Protein AF-A0A812YFX0-F1 (afdb_monomer)

Secondary structure (DSSP, 8-state):
---SSPPPPPHHHHHHHHHH-TT--SPPPGGGGGS-HHHHHHHHHTTT--PPPP-GGGS-S--HHHHHHHHHHHHTT--S--HHHHHHHHHTTS-TT--TT-SSPPPPPPEESS--SS--S--EEP-SS-TTTT--HHHHHHHTTT--EEEESSSSEEGGGGG-TT--EEEE-HHHHHHHHHHHHHH-TT--GGGTTTS---EEEEE-GGGSHHHHHHHHHHHHHHSPTT----HHHHHHHIIIII---HHHHHHTT--EEEE-TT--PPS---GGG--------SS--------GGGGGGTTPPSS-EES-TT-S--

Mean predicted aligned error: 12.36 Å

Structure (mmCIF, N/CA/C/O backbone):
data_AF-A0A812YFX0-F1
#
_entry.id   AF-A0A812YFX0-F1
#
loop_
_atom_site.group_PDB
_atom_site.id
_atom_site.type_symbol
_atom_site.label_atom_id
_atom_site.label_alt_id
_atom_site.label_comp_id
_atom_site.label_asym_id
_atom_site.label_entity_id
_atom_site.label_seq_id
_atom_site.pdbx_PDB_ins_code
_atom_site.Cartn_x
_atom_site.Cartn_y
_atom_site.Cartn_z
_atom_site.occupancy
_atom_site.B_iso_or_equiv
_atom_site.auth_seq_id
_atom_site.auth_comp_id
_atom_site.auth_asym_id
_atom_site.auth_atom_id
_atom_site.pdbx_PDB_model_num
ATOM 1 N N . MET A 1 1 ? -17.959 -5.716 26.688 1.00 27.17 1 MET A N 1
ATOM 2 C CA . MET A 1 1 ? -18.344 -4.355 26.264 1.00 27.17 1 MET A CA 1
ATOM 3 C C . MET A 1 1 ? -17.795 -3.397 27.301 1.00 27.17 1 MET A C 1
ATOM 5 O O . MET A 1 1 ? -18.459 -3.170 28.300 1.00 27.17 1 MET A O 1
ATOM 9 N N . ASP A 1 2 ? -16.580 -2.895 27.100 1.00 30.02 2 ASP A N 1
ATOM 10 C CA . ASP A 1 2 ? -16.032 -1.840 27.954 1.00 30.02 2 ASP A CA 1
ATOM 11 C C . ASP A 1 2 ? -16.232 -0.507 27.235 1.00 30.02 2 ASP A C 1
ATOM 13 O O . ASP A 1 2 ? -15.676 -0.274 26.160 1.00 30.02 2 ASP A O 1
ATOM 17 N N . ASN A 1 3 ? -17.102 0.328 27.806 1.00 29.94 3 ASN A N 1
ATOM 18 C CA . ASN A 1 3 ? -17.452 1.647 27.294 1.00 29.94 3 ASN A CA 1
ATOM 19 C C . ASN A 1 3 ? -16.196 2.516 27.131 1.00 29.94 3 ASN A C 1
ATOM 21 O O . ASN A 1 3 ? -15.463 2.774 28.082 1.00 29.94 3 ASN A O 1
ATOM 25 N N . LEU A 1 4 ? -15.979 3.000 25.908 1.00 37.75 4 LEU A N 1
ATOM 26 C CA . LEU A 1 4 ? -14.863 3.860 25.496 1.00 37.75 4 LEU A CA 1
ATOM 27 C C . LEU A 1 4 ? -15.017 5.335 25.915 1.00 37.75 4 LEU A C 1
ATOM 29 O O . LEU A 1 4 ? -14.249 6.181 25.466 1.00 37.75 4 LEU A O 1
ATOM 33 N N . LEU A 1 5 ? -15.970 5.644 26.793 1.00 40.12 5 LEU A N 1
ATOM 34 C CA . LEU A 1 5 ? -16.143 6.945 27.435 1.00 40.12 5 LEU A CA 1
ATOM 35 C C . LEU A 1 5 ? -16.543 6.668 28.887 1.00 40.12 5 LEU A C 1
ATOM 37 O O . LEU A 1 5 ? -17.693 6.327 29.154 1.00 40.12 5 LEU A O 1
ATOM 41 N N . ALA A 1 6 ? -15.592 6.732 29.820 1.00 53.22 6 ALA A N 1
ATOM 42 C CA . ALA A 1 6 ? -15.940 6.711 31.235 1.00 53.22 6 ALA A CA 1
ATOM 43 C C . ALA A 1 6 ? -16.710 8.003 31.536 1.00 53.22 6 ALA A C 1
ATOM 45 O O . ALA A 1 6 ? -16.180 9.097 31.335 1.00 53.22 6 ALA A O 1
ATOM 46 N N . THR A 1 7 ? -17.971 7.878 31.947 1.00 65.44 7 THR A N 1
ATOM 47 C CA . THR A 1 7 ? -18.753 9.010 32.447 1.00 65.44 7 THR A CA 1
ATOM 48 C C . THR A 1 7 ? -17.983 9.649 33.608 1.00 65.44 7 THR A C 1
ATOM 50 O O . THR A 1 7 ? -17.517 8.901 34.473 1.00 65.44 7 THR A O 1
ATOM 53 N N . PRO A 1 8 ? -17.793 10.982 33.631 1.00 79.62 8 PRO A N 1
ATOM 54 C CA . PRO A 1 8 ? -17.172 11.649 34.769 1.00 79.62 8 PRO A CA 1
ATOM 55 C C . PRO A 1 8 ? -17.929 11.325 36.060 1.00 79.62 8 PRO A C 1
ATOM 57 O O . PRO A 1 8 ? -19.157 11.263 36.041 1.00 79.62 8 PRO A O 1
ATOM 60 N N . LEU A 1 9 ? -17.200 11.133 37.157 1.00 81.38 9 LEU A N 1
ATOM 61 C CA . LEU A 1 9 ? -17.784 10.983 38.484 1.00 81.38 9 LEU A CA 1
ATOM 62 C C . LEU A 1 9 ? -18.522 12.268 38.854 1.00 81.38 9 LEU A C 1
ATOM 64 O O . LEU A 1 9 ? -17.973 13.373 38.763 1.00 81.38 9 LEU A O 1
ATOM 68 N N . GLU A 1 10 ? -19.764 12.109 39.289 1.00 86.88 10 GLU A N 1
ATOM 69 C CA . GLU A 1 10 ? -20.576 13.214 39.774 1.00 86.88 10 GLU A CA 1
ATOM 70 C C . GLU A 1 10 ? -20.071 13.678 41.143 1.00 86.88 10 GLU A C 1
ATOM 72 O O . GLU A 1 10 ? -19.536 12.902 41.939 1.00 86.88 10 GLU A O 1
ATOM 77 N N . LYS A 1 11 ? -20.289 14.956 41.468 1.00 85.06 11 LYS A N 1
ATOM 78 C CA . LYS A 1 11 ? -19.852 15.523 42.755 1.00 85.06 11 LYS A CA 1
ATOM 79 C C . LYS A 1 11 ? -20.385 14.725 43.955 1.00 85.06 11 LYS A C 1
ATOM 81 O O . LYS A 1 11 ? -19.656 14.506 44.914 1.00 85.06 11 LYS A O 1
ATOM 86 N N . ALA A 1 12 ? -21.622 14.237 43.863 1.00 86.62 12 ALA A N 1
ATOM 87 C CA . ALA A 1 12 ? -22.239 13.416 44.901 1.00 86.62 12 ALA A CA 1
ATOM 88 C C . ALA A 1 12 ? -21.491 12.091 45.148 1.00 86.62 12 ALA A C 1
ATOM 90 O O . ALA A 1 12 ? -21.416 11.645 46.287 1.00 86.62 12 ALA A O 1
ATOM 91 N N . GLU A 1 13 ? -20.913 11.479 44.110 1.00 85.56 13 GLU A N 1
ATOM 92 C CA . GLU A 1 13 ? -20.148 10.229 44.231 1.00 85.56 13 GLU A CA 1
ATOM 93 C C . GLU A 1 13 ? -18.773 10.465 44.868 1.00 85.56 13 GLU A C 1
ATOM 95 O O . GLU A 1 13 ? -18.280 9.628 45.624 1.00 85.56 13 GLU A O 1
ATOM 100 N N . ILE A 1 14 ? -18.160 11.618 44.582 1.00 86.81 14 ILE A N 1
ATOM 101 C CA . ILE A 1 14 ? -16.898 12.044 45.199 1.00 86.81 14 ILE A CA 1
ATOM 102 C C . ILE A 1 14 ? -17.119 12.357 46.685 1.00 86.81 14 ILE A C 1
ATOM 104 O O . ILE A 1 14 ? -16.344 11.905 47.526 1.00 86.81 14 ILE A O 1
ATOM 108 N N . ASP A 1 15 ? -18.193 13.080 47.012 1.00 87.88 15 ASP A N 1
ATOM 109 C CA . ASP A 1 15 ? -18.558 13.417 48.391 1.00 87.88 15 ASP A CA 1
ATOM 110 C C . ASP A 1 15 ? -18.919 12.152 49.201 1.00 87.88 15 ASP A C 1
ATOM 112 O O . ASP A 1 15 ? -18.510 12.018 50.357 1.00 87.88 15 ASP A O 1
ATOM 116 N N . GLU A 1 16 ? -19.619 11.186 48.588 1.00 90.12 16 GLU A N 1
ATOM 117 C CA . GLU A 1 16 ? -19.893 9.871 49.185 1.00 90.12 16 GLU A CA 1
ATOM 118 C C . GLU A 1 16 ? -18.588 9.137 49.517 1.00 90.12 16 GLU A C 1
ATOM 120 O O . GLU A 1 16 ? -18.413 8.679 50.646 1.00 90.12 16 GLU A O 1
ATOM 125 N N . LEU A 1 17 ? -17.639 9.073 48.577 1.00 88.25 17 LEU A N 1
ATOM 126 C CA . LEU A 1 17 ? -16.336 8.454 48.824 1.00 88.25 17 LEU A CA 1
ATOM 127 C C . LEU A 1 17 ? -15.563 9.164 49.937 1.00 88.25 17 LEU A C 1
ATOM 129 O O . LEU A 1 17 ? -15.032 8.498 50.816 1.00 88.25 17 LEU A O 1
ATOM 133 N N . LEU A 1 18 ? -15.528 10.498 49.951 1.00 86.69 18 LEU A N 1
ATOM 134 C CA . LEU A 1 18 ? -14.854 11.256 51.010 1.00 86.69 18 LEU A CA 1
ATOM 135 C C . LEU A 1 18 ? -15.461 10.988 52.393 1.00 86.69 18 LEU A C 1
ATOM 137 O O . LEU A 1 18 ? -14.728 10.921 53.377 1.00 86.69 18 LEU A O 1
ATOM 141 N N . SER A 1 19 ? -16.776 10.762 52.472 1.00 89.44 19 SER A N 1
ATOM 142 C CA . SER A 1 19 ? -17.439 10.413 53.733 1.00 89.44 19 SER A CA 1
ATOM 143 C C . SER A 1 19 ? -16.984 9.064 54.313 1.00 89.44 19 SER A C 1
ATOM 145 O O . SER A 1 19 ? -17.036 8.875 55.529 1.00 89.44 19 SER A O 1
ATOM 147 N N . LEU A 1 20 ? -16.492 8.147 53.469 1.00 89.06 20 LEU A N 1
ATOM 148 C CA . LEU A 1 20 ? -15.966 6.842 53.887 1.00 89.06 20 LEU A CA 1
ATOM 149 C C . LEU A 1 20 ? -14.539 6.924 54.456 1.00 89.06 20 LEU A C 1
ATOM 151 O O . LEU A 1 20 ? -14.099 5.986 55.118 1.00 89.06 20 LEU A O 1
ATOM 155 N N . PHE A 1 21 ? -13.829 8.037 54.239 1.00 88.50 21 PHE A N 1
ATOM 156 C CA . PHE A 1 21 ? -12.441 8.236 54.669 1.00 88.50 21 PHE A CA 1
ATOM 157 C C . PHE A 1 21 ? -12.280 9.561 55.439 1.00 88.50 21 PHE A C 1
ATOM 159 O O . PHE A 1 21 ? -11.663 10.501 54.935 1.00 88.50 21 PHE A O 1
ATOM 166 N N . PRO A 1 22 ? -12.797 9.652 56.679 1.00 85.69 22 PRO A N 1
ATOM 167 C CA . PRO A 1 22 ? -12.788 10.890 57.468 1.00 85.69 22 PRO A CA 1
ATOM 168 C C . PRO A 1 22 ? -11.380 11.386 57.841 1.00 85.69 22 PRO A C 1
ATOM 170 O O . PRO A 1 22 ? -11.211 12.563 58.149 1.00 85.69 22 PRO A O 1
ATOM 173 N N . ASP A 1 23 ? -10.374 10.509 57.787 1.00 85.50 23 ASP A N 1
ATOM 174 C CA . ASP A 1 23 ? -8.972 10.821 58.099 1.00 85.50 23 ASP A CA 1
ATOM 175 C C . ASP A 1 23 ? -8.182 11.357 56.887 1.00 85.50 23 ASP A C 1
ATOM 177 O O . ASP A 1 23 ? -6.988 11.655 56.989 1.00 85.50 23 ASP A O 1
ATOM 181 N N . PHE A 1 24 ? -8.825 11.477 55.721 1.00 86.62 24 PHE A N 1
ATOM 182 C CA . PHE A 1 24 ? -8.205 12.051 54.534 1.00 86.62 24 PHE A CA 1
ATOM 183 C C . PHE A 1 24 ? -7.962 13.552 54.728 1.00 86.62 24 PHE A C 1
ATOM 185 O O . PHE A 1 24 ? -8.885 14.346 54.891 1.00 86.62 24 PHE A O 1
ATOM 192 N N . THR A 1 25 ? -6.692 13.948 54.682 1.00 83.00 25 THR A N 1
ATOM 193 C CA . THR A 1 25 ? -6.241 15.339 54.879 1.00 83.00 25 THR A CA 1
ATOM 194 C C . THR A 1 25 ? -5.705 15.972 53.594 1.00 83.00 25 THR A C 1
ATOM 196 O O . THR A 1 25 ? -5.340 17.149 53.581 1.00 83.00 25 THR A O 1
ATOM 199 N N . GLY A 1 26 ? -5.646 15.194 52.509 1.00 78.44 26 GLY A N 1
ATOM 200 C CA . GLY A 1 26 ? -5.236 15.651 51.187 1.00 78.44 26 GLY A CA 1
ATOM 201 C C . GLY A 1 26 ? -6.310 16.471 50.467 1.00 78.44 26 GLY A C 1
ATOM 202 O O . GLY A 1 26 ? -7.448 16.599 50.908 1.00 78.44 26 GLY A O 1
ATOM 203 N N . THR A 1 27 ? -5.949 17.029 49.314 1.00 85.00 27 THR A N 1
ATOM 204 C CA . THR A 1 27 ? -6.900 17.690 48.409 1.00 85.00 27 THR A CA 1
ATOM 205 C C . THR A 1 27 ? -7.191 16.759 47.239 1.00 85.00 27 THR A C 1
ATOM 207 O O . THR A 1 27 ? -6.258 16.248 46.616 1.00 85.00 27 THR A O 1
ATOM 210 N N . VAL A 1 28 ? -8.470 16.528 46.933 1.00 84.94 28 VAL A N 1
ATOM 211 C CA . VAL A 1 28 ? -8.855 15.805 45.714 1.00 84.94 28 VAL A CA 1
ATOM 212 C C . VAL A 1 28 ? -8.614 16.737 44.521 1.00 84.94 28 VAL A C 1
ATOM 214 O O . VAL A 1 28 ? -9.194 17.824 44.492 1.00 84.94 28 VAL A O 1
ATOM 217 N N . PRO A 1 29 ? -7.744 16.375 43.566 1.00 82.81 29 PRO A N 1
ATOM 218 C CA . PRO A 1 29 ? -7.444 17.240 42.431 1.00 82.81 29 PRO A CA 1
ATOM 219 C C . PRO A 1 29 ? -8.611 17.257 41.424 1.00 82.81 29 PRO A C 1
ATOM 221 O O . PRO A 1 29 ? -9.368 16.290 41.338 1.00 82.81 29 PRO A O 1
ATOM 224 N N . GLU A 1 30 ? -8.783 18.339 40.656 1.00 78.25 30 GLU A N 1
ATOM 225 C CA . GLU A 1 30 ? -9.944 18.503 39.757 1.00 78.25 30 GLU A CA 1
ATOM 226 C C . GLU A 1 30 ? -10.041 17.400 38.692 1.00 78.25 30 GLU A C 1
ATOM 228 O O . GLU A 1 30 ? -11.139 16.994 38.303 1.00 78.25 30 GLU A O 1
ATOM 233 N N . GLU A 1 31 ? -8.904 16.876 38.234 1.00 75.75 31 GLU A N 1
ATOM 234 C CA . GLU A 1 31 ? -8.833 15.775 37.276 1.00 75.75 31 GLU A CA 1
ATOM 235 C C . GLU A 1 31 ? -9.369 14.441 37.822 1.00 75.75 31 GLU A C 1
ATOM 237 O O . GLU A 1 31 ? -9.701 13.554 37.032 1.00 75.75 31 GLU A O 1
ATOM 242 N N . ALA A 1 32 ? -9.518 14.299 39.144 1.00 79.94 32 ALA A N 1
ATOM 243 C CA . ALA A 1 32 ? -10.006 13.076 39.777 1.00 79.94 32 ALA A CA 1
ATOM 244 C C . ALA A 1 32 ? -11.454 12.730 39.409 1.00 79.94 32 ALA A C 1
ATOM 246 O O . ALA A 1 32 ? -11.837 11.561 39.446 1.00 79.94 32 ALA A O 1
ATOM 247 N N . ARG A 1 33 ? -12.240 13.717 38.958 1.00 83.06 33 ARG A N 1
ATOM 248 C CA . ARG A 1 33 ? -13.585 13.490 38.404 1.00 83.06 33 ARG A CA 1
ATOM 249 C C . ARG A 1 33 ? -13.586 12.590 37.165 1.00 83.06 33 ARG A C 1
ATOM 251 O O . ARG A 1 33 ? -14.633 12.105 36.766 1.00 83.06 33 ARG A O 1
ATOM 258 N N . PHE A 1 34 ? -12.434 12.386 36.527 1.00 76.44 34 PHE A N 1
ATOM 259 C CA . PHE A 1 34 ? -12.290 11.518 35.356 1.00 76.44 34 PHE A CA 1
ATOM 260 C C . PHE A 1 34 ? -11.634 10.171 35.681 1.00 76.44 34 PHE A C 1
ATOM 262 O O . PHE A 1 34 ? -11.346 9.389 34.774 1.00 76.44 34 PHE A O 1
ATOM 269 N N . TRP A 1 35 ? -11.351 9.899 36.955 1.00 81.12 35 TRP A N 1
ATOM 270 C CA . TRP A 1 35 ? -10.794 8.621 37.386 1.00 81.12 35 TRP A CA 1
ATOM 271 C C . TRP A 1 35 ? -11.900 7.582 37.562 1.00 81.12 35 TRP A C 1
ATOM 273 O O . TRP A 1 35 ? -13.080 7.908 37.687 1.00 81.12 35 TRP A O 1
ATOM 283 N N . LYS A 1 36 ? -11.527 6.300 37.597 1.00 81.88 36 LYS A N 1
ATOM 284 C CA . LYS A 1 36 ? -12.465 5.260 38.033 1.00 81.88 36 LYS A CA 1
ATOM 285 C C . LYS A 1 36 ? -12.744 5.435 39.526 1.00 81.88 36 LYS A C 1
ATOM 287 O O . LYS A 1 36 ? -11.829 5.772 40.276 1.00 81.88 36 LYS A O 1
ATOM 292 N N . LYS A 1 37 ? -13.964 5.102 39.970 1.00 84.44 37 LYS A N 1
ATOM 293 C CA . LYS A 1 37 ? -14.353 5.127 41.396 1.00 84.44 37 LYS A CA 1
ATOM 294 C C . LYS A 1 37 ? -13.331 4.391 42.279 1.00 84.44 37 LYS A C 1
ATOM 296 O O . LYS A 1 37 ? -12.910 4.930 43.293 1.00 84.44 37 LYS A O 1
ATOM 301 N N . SER A 1 38 ? -12.852 3.228 41.826 1.00 84.94 38 SER A N 1
ATOM 302 C CA . SER A 1 38 ? -11.829 2.424 42.514 1.00 84.94 38 SER A CA 1
ATOM 303 C C . SER A 1 38 ? -10.459 3.101 42.618 1.00 84.94 38 SER A C 1
ATOM 305 O O . SER A 1 38 ? -9.755 2.912 43.603 1.00 84.94 38 SER A O 1
ATOM 307 N N . ASP A 1 39 ? -10.059 3.875 41.606 1.00 84.88 39 ASP A N 1
ATOM 308 C CA . ASP A 1 39 ? -8.762 4.558 41.600 1.00 84.88 39 ASP A CA 1
ATOM 309 C C . ASP A 1 39 ? -8.802 5.796 42.507 1.00 84.88 39 ASP A C 1
ATOM 311 O O . ASP A 1 39 ? -7.834 6.084 43.210 1.00 84.88 39 ASP A O 1
ATOM 315 N N . LEU A 1 40 ? -9.943 6.498 42.533 1.00 86.88 40 LEU A N 1
ATOM 316 C CA . LEU A 1 40 ? -10.190 7.594 43.468 1.00 86.88 40 LEU A CA 1
ATOM 317 C C . LEU A 1 40 ? -10.255 7.096 44.917 1.00 86.88 40 LEU A C 1
ATOM 319 O O . LEU A 1 40 ? -9.633 7.689 45.793 1.00 86.88 40 LEU A O 1
ATOM 323 N N . GLU A 1 41 ? -10.940 5.982 45.167 1.00 89.12 41 GLU A N 1
ATOM 324 C CA . GLU A 1 41 ? -10.975 5.330 46.479 1.00 89.12 41 GLU A CA 1
ATOM 325 C C . GLU A 1 41 ? -9.562 4.977 46.967 1.00 89.12 41 GLU A C 1
ATOM 327 O O . GLU A 1 41 ? -9.193 5.296 48.095 1.00 89.12 41 GLU A O 1
ATOM 332 N N . LEU A 1 42 ? -8.727 4.404 46.095 1.00 88.00 42 LEU A N 1
ATOM 333 C CA . LEU A 1 42 ? -7.350 4.031 46.420 1.00 88.00 42 LEU A CA 1
ATOM 334 C C . LEU A 1 42 ? -6.449 5.257 46.668 1.00 88.00 42 LEU A C 1
ATOM 336 O O . LEU A 1 42 ? -5.604 5.240 47.567 1.00 88.00 42 LEU A O 1
ATOM 340 N N . PHE A 1 43 ? -6.665 6.348 45.928 1.00 88.81 43 PHE A N 1
ATOM 341 C CA . PHE A 1 43 ? -6.001 7.631 46.168 1.00 88.81 43 PHE A CA 1
ATOM 342 C C . PHE A 1 43 ? -6.364 8.214 47.538 1.00 88.81 43 PHE A C 1
ATOM 344 O O . PHE A 1 43 ? -5.463 8.571 48.302 1.00 88.81 43 PHE A O 1
ATOM 351 N N . ILE A 1 44 ? -7.656 8.255 47.878 1.00 89.19 44 ILE A N 1
ATOM 352 C CA . ILE A 1 44 ? -8.146 8.769 49.164 1.00 89.19 44 ILE A CA 1
ATOM 353 C C . ILE A 1 44 ? -7.635 7.888 50.317 1.00 89.19 44 ILE A C 1
ATOM 355 O O . ILE A 1 44 ? -7.047 8.406 51.266 1.00 89.19 44 ILE A O 1
ATOM 359 N N . ALA A 1 45 ? -7.742 6.561 50.195 1.00 87.00 45 ALA A N 1
ATOM 360 C CA . ALA A 1 45 ? -7.259 5.601 51.192 1.00 87.00 45 ALA A CA 1
ATOM 361 C C . ALA A 1 45 ? -5.743 5.700 51.448 1.00 87.00 45 ALA A C 1
ATOM 363 O O . ALA A 1 45 ? -5.268 5.415 52.544 1.00 87.00 45 ALA A O 1
ATOM 364 N N . SER A 1 46 ? -4.970 6.127 50.446 1.00 86.94 46 SER A N 1
ATOM 365 C CA . SER A 1 46 ? -3.520 6.344 50.558 1.00 86.94 46 SER A CA 1
ATOM 366 C C . SER A 1 46 ? -3.125 7.748 51.038 1.00 86.94 46 SER A C 1
ATOM 368 O O . SER A 1 46 ? -1.951 8.116 50.962 1.00 86.94 46 SER A O 1
ATOM 370 N N . ASN A 1 47 ? -4.091 8.562 51.474 1.00 86.81 47 ASN A N 1
ATOM 371 C CA . ASN A 1 47 ? -3.912 9.977 51.803 1.00 86.81 47 ASN A CA 1
ATOM 372 C C . ASN A 1 47 ? -3.197 10.776 50.693 1.00 86.81 47 ASN A C 1
ATOM 374 O O . ASN A 1 47 ? -2.323 11.604 50.948 1.00 86.81 47 ASN A O 1
ATOM 378 N N . GLY A 1 48 ? -3.545 10.485 49.437 1.00 82.62 48 GLY A N 1
ATOM 379 C CA . GLY A 1 48 ? -3.040 11.177 48.254 1.00 82.62 48 GLY A CA 1
ATOM 380 C C . GLY A 1 48 ? -1.682 10.698 47.724 1.00 82.62 48 GLY A C 1
ATOM 381 O O . GLY A 1 48 ? -1.152 11.299 46.788 1.00 82.62 48 GLY A O 1
ATOM 382 N N . GLN A 1 49 ? -1.107 9.630 48.288 1.00 83.00 49 GLN A N 1
ATOM 383 C CA . GLN A 1 49 ? 0.200 9.107 47.867 1.00 83.00 49 GLN A CA 1
ATOM 384 C C . GLN A 1 49 ? 0.126 8.248 46.597 1.00 83.00 49 GLN A C 1
ATOM 386 O O . GLN A 1 49 ? 1.019 8.308 45.750 1.00 83.00 49 GLN A O 1
ATOM 391 N N . LEU A 1 50 ? -0.933 7.452 46.446 1.00 81.19 50 LEU A N 1
ATOM 392 C CA . LEU A 1 50 ? -1.135 6.555 45.312 1.00 81.19 50 LEU A CA 1
ATOM 393 C C . LEU A 1 50 ? -2.074 7.206 44.302 1.00 81.19 50 LEU A C 1
ATOM 395 O O . LEU A 1 50 ? -3.290 7.058 44.362 1.00 81.19 50 LEU A O 1
ATOM 399 N N . LYS A 1 51 ? -1.493 7.934 43.350 1.00 77.69 51 LYS A N 1
ATOM 400 C CA . LYS A 1 51 ? -2.225 8.386 42.163 1.00 77.69 51 LYS A CA 1
ATOM 401 C C . LYS A 1 51 ? -2.538 7.190 41.259 1.00 77.69 51 LYS A C 1
ATOM 403 O O . LYS A 1 51 ? -1.756 6.229 41.249 1.00 77.69 51 LYS A O 1
ATOM 408 N N . PRO A 1 52 ? -3.624 7.242 40.465 1.00 72.69 52 PRO A N 1
ATOM 409 C CA . PRO A 1 52 ? -3.814 6.273 39.401 1.00 72.69 52 PRO A CA 1
ATOM 410 C C . PRO A 1 52 ? -2.537 6.242 38.568 1.00 72.69 52 PRO A C 1
ATOM 412 O O . PRO A 1 52 ? -1.996 7.295 38.215 1.00 72.69 52 PRO A O 1
ATOM 415 N N . LYS A 1 53 ? -2.028 5.043 38.274 1.00 65.44 53 LYS A N 1
ATOM 416 C CA . LYS A 1 53 ? -0.981 4.923 37.260 1.00 65.44 53 LYS A CA 1
ATOM 417 C C . LYS A 1 53 ? -1.540 5.584 36.008 1.00 65.44 53 LYS A C 1
ATOM 419 O O . LYS A 1 53 ? -2.643 5.217 35.600 1.00 65.44 53 LYS A O 1
ATOM 424 N N . GLU A 1 54 ? -0.822 6.560 35.443 1.00 50.12 54 GLU A N 1
ATOM 425 C CA . GLU A 1 54 ? -1.168 7.087 34.126 1.00 50.12 54 GLU A CA 1
ATOM 426 C C . GLU A 1 54 ? -1.425 5.879 33.238 1.00 50.12 54 GLU A C 1
ATOM 428 O O . GLU A 1 54 ? -0.564 5.009 33.073 1.00 50.12 54 GLU A O 1
ATOM 433 N N . ASN A 1 55 ? -2.664 5.761 32.773 1.00 43.91 55 ASN A N 1
ATOM 434 C CA . ASN A 1 55 ? -3.025 4.688 31.881 1.00 43.91 55 ASN A CA 1
ATOM 435 C C . ASN A 1 55 ? -2.170 4.914 30.633 1.00 43.91 55 ASN A C 1
ATOM 437 O O . ASN A 1 55 ? -2.509 5.745 29.797 1.00 43.91 55 ASN A O 1
ATOM 441 N N . GLU A 1 56 ? -1.081 4.164 30.461 1.00 42.81 56 GLU A N 1
ATOM 442 C CA . GLU A 1 56 ? -0.410 4.092 29.160 1.00 42.81 56 GLU A CA 1
ATOM 443 C C . GLU A 1 56 ? -1.403 3.631 28.072 1.00 42.81 56 GLU A C 1
ATOM 445 O O . GLU A 1 56 ? -1.230 3.942 26.897 1.00 42.81 56 GLU A O 1
ATOM 450 N N . ALA A 1 57 ? -2.510 2.991 28.476 1.00 43.06 57 ALA A N 1
ATOM 451 C CA . ALA A 1 57 ? -3.683 2.681 27.661 1.00 43.06 57 ALA A CA 1
ATOM 452 C C . ALA A 1 57 ? -4.460 3.910 27.130 1.00 43.06 57 ALA A C 1
ATOM 454 O O . ALA A 1 57 ? -5.360 3.743 26.303 1.00 43.06 57 ALA A O 1
ATOM 455 N N . ALA A 1 58 ? -4.132 5.123 27.590 1.00 42.19 58 ALA A N 1
ATOM 456 C CA . ALA A 1 58 ? -4.647 6.401 27.101 1.00 42.19 58 ALA A CA 1
ATOM 457 C C . ALA A 1 58 ? -3.618 7.183 26.258 1.00 42.19 58 ALA A C 1
ATOM 459 O O . ALA A 1 58 ? -3.872 8.334 25.902 1.00 42.19 58 ALA A O 1
ATOM 460 N N . LYS A 1 59 ? -2.501 6.560 25.837 1.00 47.59 59 LYS A N 1
ATOM 461 C CA . LYS A 1 59 ? -1.871 6.943 24.563 1.00 47.59 59 LYS A CA 1
ATOM 462 C C . LYS A 1 59 ? -2.920 6.668 23.492 1.00 47.59 59 LYS A C 1
ATOM 464 O O . LYS A 1 59 ? -3.136 5.516 23.139 1.00 47.59 59 LYS A O 1
ATOM 469 N N . SER A 1 60 ? -3.660 7.714 23.123 1.00 52.84 60 SER A N 1
ATOM 470 C CA . SER A 1 60 ? -4.677 7.775 22.072 1.00 52.84 60 SER A CA 1
ATOM 471 C C . SER A 1 60 ? -4.800 6.472 21.265 1.00 52.84 60 SER A C 1
ATOM 473 O O . SER A 1 60 ? -3.937 6.172 20.442 1.00 52.84 60 SER A O 1
ATOM 475 N N . LYS A 1 61 ? -5.893 5.708 21.437 1.00 71.75 61 LYS A N 1
ATOM 476 C CA . LYS A 1 61 ? -6.258 4.558 20.567 1.00 71.75 61 LYS A CA 1
ATOM 477 C C . LYS A 1 61 ? -6.647 5.009 19.142 1.00 71.75 61 LYS A C 1
ATOM 479 O O . LYS A 1 61 ? -7.532 4.438 18.495 1.00 71.75 61 LYS A O 1
ATOM 484 N N . SER A 1 62 ? -6.065 6.112 18.698 1.00 84.38 62 SER A N 1
ATOM 485 C CA . SER A 1 62 ? -6.341 6.810 17.463 1.00 84.38 62 SER A CA 1
ATOM 486 C C . SER A 1 62 ? -5.110 7.597 17.030 1.00 84.38 62 SER A C 1
ATOM 488 O O . SER A 1 62 ? -4.275 7.995 17.836 1.00 84.38 62 SER A O 1
ATOM 490 N N . CYS A 1 63 ? -5.038 7.862 15.742 1.00 92.00 63 CYS A N 1
ATOM 491 C CA . CYS A 1 63 ? -4.156 8.851 15.143 1.00 92.00 63 CYS A CA 1
ATOM 492 C C . CYS A 1 63 ? -5.002 9.671 14.154 1.00 92.00 63 CYS A C 1
ATOM 494 O O . CYS A 1 63 ? -6.134 9.260 13.854 1.00 92.00 63 CYS A O 1
ATOM 496 N N . PRO A 1 64 ? -4.508 10.806 13.628 1.00 92.50 64 PRO A N 1
ATOM 497 C CA . PRO A 1 64 ? -5.287 11.659 12.730 1.00 92.50 64 PRO A CA 1
ATOM 498 C C . PRO A 1 64 ? -5.914 10.895 11.557 1.00 92.50 64 PRO A C 1
ATOM 500 O O . PRO A 1 64 ? -7.115 11.018 11.313 1.00 92.50 64 PRO A O 1
ATOM 503 N N . LEU A 1 65 ? -5.142 10.028 10.892 1.00 95.12 65 LEU A N 1
ATOM 504 C CA . LEU A 1 65 ? -5.638 9.238 9.765 1.00 95.12 65 LEU A CA 1
ATOM 505 C C . LEU A 1 65 ? -6.725 8.233 10.180 1.00 95.12 65 LEU A C 1
ATOM 507 O O . LEU A 1 65 ? -7.747 8.133 9.502 1.00 95.12 65 LEU A O 1
ATOM 511 N N . LEU A 1 66 ? -6.557 7.527 11.305 1.00 95.25 66 LEU A N 1
ATOM 512 C CA . LEU A 1 66 ? -7.578 6.590 11.791 1.00 95.25 66 LEU A CA 1
ATOM 513 C C . LEU A 1 66 ? -8.882 7.315 12.150 1.00 95.25 66 LEU A C 1
ATOM 515 O O . LEU A 1 66 ? -9.967 6.828 11.831 1.00 95.25 66 LEU A O 1
ATOM 519 N N . SER A 1 67 ? -8.781 8.490 12.775 1.00 92.38 67 SER A N 1
ATOM 520 C CA . SER A 1 67 ? -9.940 9.329 13.088 1.00 92.38 67 SER A CA 1
ATOM 521 C C . SER A 1 67 ? -10.673 9.766 11.816 1.00 92.38 67 SER A C 1
ATOM 523 O O . SER A 1 67 ? -11.888 9.594 11.738 1.00 92.38 67 SER A O 1
ATOM 525 N N . ARG A 1 68 ? -9.947 10.242 10.789 1.00 94.69 68 ARG A N 1
ATOM 526 C CA . ARG A 1 68 ? -10.542 10.620 9.494 1.00 94.69 68 ARG A CA 1
ATOM 527 C C . ARG A 1 68 ? -11.195 9.425 8.789 1.00 94.69 68 ARG A C 1
ATOM 529 O O . ARG A 1 68 ? -12.297 9.561 8.270 1.00 94.69 68 ARG A O 1
ATOM 536 N N . ALA A 1 69 ? -10.575 8.244 8.822 1.00 94.19 69 ALA A N 1
ATOM 537 C CA . ALA A 1 69 ? -11.148 7.030 8.236 1.00 94.19 69 ALA A CA 1
ATOM 538 C C . ALA A 1 69 ? -12.455 6.597 8.918 1.00 94.19 69 ALA A C 1
ATOM 540 O O . ALA A 1 69 ? -13.440 6.313 8.238 1.00 94.19 69 ALA A O 1
ATOM 541 N N . ARG A 1 70 ? -12.499 6.604 10.257 1.00 93.12 70 ARG A N 1
ATOM 542 C CA . ARG A 1 70 ? -13.718 6.303 11.031 1.00 93.12 70 ARG A CA 1
ATOM 543 C C . ARG A 1 70 ? -14.821 7.331 10.784 1.00 93.12 70 ARG A C 1
ATOM 545 O O . ARG A 1 70 ? -15.974 6.955 10.595 1.00 93.12 70 ARG A O 1
ATOM 552 N N . GLN A 1 71 ? -14.467 8.616 10.751 1.00 90.50 71 GLN A N 1
ATOM 553 C CA . GLN A 1 71 ? -15.410 9.679 10.414 1.00 90.50 71 GLN A CA 1
ATOM 554 C C . GLN A 1 71 ? -15.987 9.463 9.010 1.00 90.50 71 GLN A C 1
ATOM 556 O O . GLN A 1 71 ? -17.201 9.525 8.832 1.00 90.50 71 GLN A O 1
ATOM 561 N N . ARG A 1 72 ? -15.139 9.129 8.030 1.00 90.69 72 ARG A N 1
ATOM 562 C CA . ARG A 1 72 ? -15.572 8.903 6.650 1.00 90.69 72 ARG A CA 1
ATOM 563 C C . ARG A 1 72 ? -16.514 7.708 6.513 1.00 90.69 72 ARG A C 1
ATOM 565 O O . ARG A 1 72 ? -17.506 7.802 5.798 1.00 90.69 72 ARG A O 1
ATOM 572 N N . LEU A 1 73 ? -16.247 6.614 7.229 1.00 90.06 73 LEU A N 1
ATOM 573 C CA . LEU A 1 73 ? -17.169 5.476 7.320 1.00 90.06 73 LEU A CA 1
ATOM 574 C C . LEU A 1 73 ? -18.546 5.900 7.849 1.00 90.06 73 LEU A C 1
ATOM 576 O O . LEU A 1 73 ? -19.565 5.531 7.268 1.00 90.06 73 LEU A O 1
ATOM 580 N N . ALA A 1 74 ? -18.576 6.700 8.920 1.00 89.81 74 ALA A N 1
ATOM 581 C CA . ALA A 1 74 ? -19.817 7.176 9.524 1.00 89.81 74 ALA A CA 1
ATOM 582 C C . ALA A 1 74 ? -20.604 8.108 8.585 1.00 89.81 74 ALA A C 1
ATOM 584 O O . ALA A 1 74 ? -21.814 7.941 8.431 1.00 89.81 74 ALA A O 1
ATOM 585 N N . GLU A 1 75 ? -19.926 9.045 7.913 1.00 88.94 75 GLU A N 1
ATOM 586 C CA . GLU A 1 75 ? -20.527 9.941 6.912 1.00 88.94 75 GLU A CA 1
ATOM 587 C C . GLU A 1 75 ? -21.176 9.166 5.760 1.00 88.94 75 GLU A C 1
ATOM 589 O O . GLU A 1 75 ? -22.289 9.483 5.338 1.00 88.94 75 GLU A O 1
ATOM 594 N N . LEU A 1 76 ? -20.491 8.127 5.277 1.00 88.06 76 LEU A N 1
ATOM 595 C CA . LEU A 1 76 ? -20.963 7.265 4.194 1.00 88.06 76 LEU A CA 1
ATOM 596 C C . LEU A 1 76 ? -21.949 6.186 4.668 1.00 88.06 76 LEU A C 1
ATOM 598 O O . LEU A 1 76 ? -22.481 5.448 3.843 1.00 88.06 76 LEU A O 1
ATOM 602 N N . LYS A 1 77 ? -22.223 6.106 5.979 1.00 89.31 77 LYS A N 1
ATOM 603 C CA . LYS A 1 77 ? -23.081 5.090 6.614 1.00 89.31 77 LYS A CA 1
ATOM 604 C C . LYS A 1 77 ? -22.643 3.657 6.297 1.00 89.31 77 LYS A C 1
ATOM 606 O O . LYS A 1 77 ? -23.472 2.759 6.160 1.00 89.31 77 LYS A O 1
ATOM 611 N N . ILE A 1 78 ? -21.335 3.446 6.193 1.00 87.56 78 ILE A N 1
ATOM 612 C CA . ILE A 1 78 ? -20.747 2.130 5.956 1.00 87.56 78 ILE A CA 1
ATOM 613 C C . ILE A 1 78 ? -20.689 1.397 7.296 1.00 87.56 78 ILE A C 1
ATOM 615 O O . ILE A 1 78 ? -19.916 1.755 8.184 1.00 87.56 78 ILE A O 1
ATOM 619 N N . GLY A 1 79 ? -21.551 0.390 7.440 1.00 85.81 79 GLY A N 1
ATOM 620 C CA . GLY A 1 79 ? -21.697 -0.408 8.659 1.00 85.81 79 GLY A CA 1
ATOM 621 C C . GLY A 1 79 ? -20.988 -1.760 8.624 1.00 85.81 79 GLY A C 1
ATOM 622 O O . GLY A 1 79 ? -21.120 -2.515 9.578 1.00 85.81 79 GLY A O 1
ATOM 623 N N . GLU A 1 80 ? -20.268 -2.080 7.548 1.00 87.19 80 GLU A N 1
ATOM 624 C CA . GLU A 1 80 ? -19.559 -3.351 7.369 1.00 87.19 80 GLU A CA 1
ATOM 625 C C . GLU A 1 80 ? -18.245 -3.125 6.609 1.00 87.19 80 GLU A C 1
ATOM 627 O O . GLU A 1 80 ? -18.113 -2.175 5.837 1.00 87.19 80 GLU A O 1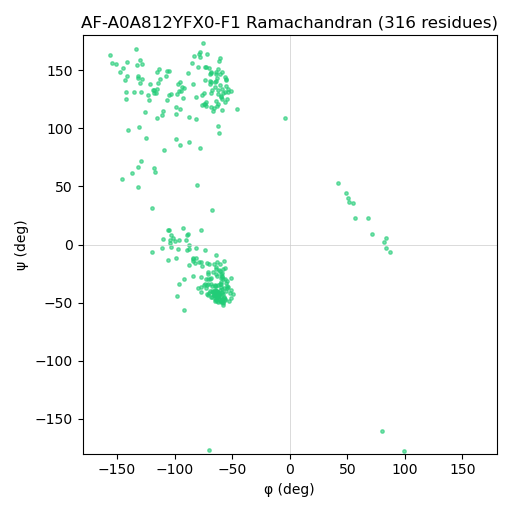
ATOM 632 N N . ALA A 1 81 ? -17.250 -3.979 6.850 1.00 87.06 81 ALA A N 1
ATOM 633 C CA . ALA A 1 81 ? -15.995 -3.944 6.102 1.00 87.06 81 ALA A CA 1
ATOM 634 C C . ALA A 1 81 ? -16.142 -4.598 4.722 1.00 87.06 81 ALA A C 1
ATOM 636 O O . ALA A 1 81 ? -17.084 -5.352 4.481 1.00 87.06 81 ALA A O 1
ATOM 637 N N . SER A 1 82 ? -15.186 -4.339 3.825 1.00 86.00 82 SER A N 1
ATOM 638 C CA . SER A 1 82 ? -15.230 -4.904 2.476 1.00 86.00 82 SER A CA 1
ATOM 639 C C . SER A 1 82 ? -15.177 -6.434 2.493 1.00 86.00 82 SER A C 1
ATOM 641 O O . SER A 1 82 ? -14.571 -7.061 3.376 1.00 86.00 82 SER A O 1
ATOM 643 N N . ALA A 1 83 ? -15.790 -7.049 1.483 1.00 85.94 83 ALA A N 1
ATOM 644 C CA . ALA A 1 83 ? -15.845 -8.501 1.358 1.00 85.94 83 ALA A CA 1
ATOM 645 C C . ALA A 1 83 ? -14.441 -9.123 1.267 1.00 85.94 83 ALA A C 1
ATOM 647 O O . ALA A 1 83 ? -14.209 -10.205 1.808 1.00 85.94 83 ALA A O 1
ATOM 648 N N . GLU A 1 84 ? -13.487 -8.434 0.638 1.00 85.62 84 GLU A N 1
ATOM 649 C CA . GLU A 1 84 ? -12.097 -8.875 0.533 1.00 85.62 84 GLU A CA 1
ATOM 650 C C . GLU A 1 84 ? -11.420 -8.932 1.902 1.00 85.62 84 GLU A C 1
ATOM 652 O O . GLU A 1 84 ? -10.749 -9.922 2.203 1.00 85.62 84 GLU A O 1
ATOM 657 N N . TYR A 1 85 ? -11.625 -7.918 2.752 1.00 88.31 85 TYR A N 1
ATOM 658 C CA . TYR A 1 85 ? -11.064 -7.897 4.103 1.00 88.31 85 TYR A CA 1
ATOM 659 C C . TYR A 1 85 ? -11.640 -9.015 4.969 1.00 88.31 85 TYR A C 1
ATOM 661 O O . TYR A 1 85 ? -10.885 -9.790 5.557 1.00 88.31 85 TYR A O 1
ATOM 669 N N . LEU A 1 86 ? -12.967 -9.163 4.983 1.00 89.06 86 LEU A N 1
ATOM 670 C CA . LEU A 1 86 ? -13.636 -10.228 5.733 1.00 89.06 86 LEU A CA 1
ATOM 671 C C . LEU A 1 86 ? -13.205 -11.615 5.239 1.00 89.06 86 LEU A C 1
ATOM 673 O O . LEU A 1 86 ? -12.908 -12.507 6.036 1.00 89.06 86 LEU A O 1
ATOM 677 N N . SER A 1 87 ? -13.116 -11.797 3.918 1.00 86.56 87 SER A N 1
ATOM 678 C CA . SER A 1 87 ? -12.626 -13.035 3.317 1.00 86.56 87 SER A CA 1
ATOM 679 C C . SER A 1 87 ? -11.195 -13.336 3.764 1.00 86.56 87 SER A C 1
ATOM 681 O O . SER A 1 87 ? -10.933 -14.430 4.262 1.00 86.56 87 SER A O 1
ATOM 683 N N . TRP A 1 88 ? -10.278 -12.370 3.684 1.00 86.31 88 TRP A N 1
ATOM 684 C CA . TRP A 1 88 ? -8.907 -12.546 4.160 1.00 86.31 88 TRP A CA 1
ATOM 685 C C . TRP A 1 88 ? -8.855 -12.919 5.646 1.00 86.31 88 TRP A C 1
ATOM 687 O O . TRP A 1 88 ? -8.232 -13.922 6.001 1.00 86.31 88 TRP A O 1
ATOM 697 N N . THR A 1 89 ? -9.549 -12.179 6.512 1.00 88.06 89 THR A N 1
ATOM 698 C CA . THR A 1 89 ? -9.548 -12.419 7.962 1.00 88.06 89 THR A CA 1
ATOM 699 C C . THR A 1 89 ? -10.035 -13.822 8.323 1.00 88.06 89 THR A C 1
ATOM 701 O O . THR A 1 89 ? -9.419 -14.483 9.162 1.00 88.06 89 THR A O 1
ATOM 704 N N . ARG A 1 90 ? -11.075 -14.324 7.648 1.00 85.94 90 ARG A N 1
ATOM 705 C CA . ARG A 1 90 ? -11.619 -15.679 7.861 1.00 85.94 90 ARG A CA 1
ATOM 706 C C . ARG A 1 90 ? -10.695 -16.792 7.357 1.00 85.94 90 ARG A C 1
ATOM 708 O O . ARG A 1 90 ? -10.765 -17.922 7.842 1.00 85.94 90 ARG A O 1
ATOM 715 N N . HIS A 1 91 ? -9.833 -16.497 6.383 1.00 82.56 91 HIS A N 1
ATOM 716 C CA . HIS A 1 91 ? -8.974 -17.488 5.729 1.00 82.56 91 HIS A CA 1
ATOM 717 C C . HIS A 1 91 ? -7.501 -17.421 6.150 1.00 82.56 91 HIS A C 1
ATOM 719 O O . HIS A 1 91 ? -6.780 -18.388 5.921 1.00 82.56 91 HIS A O 1
ATOM 725 N N . ARG A 1 92 ? -7.048 -16.354 6.823 1.00 80.75 92 ARG A N 1
ATOM 726 C CA . ARG A 1 92 ? -5.634 -16.159 7.207 1.00 80.75 92 ARG A CA 1
ATOM 727 C C . ARG A 1 92 ? -5.054 -17.263 8.098 1.00 80.75 92 ARG A C 1
ATOM 729 O O . ARG A 1 92 ? -3.848 -17.476 8.087 1.00 80.75 92 ARG A O 1
ATOM 736 N N . GLN A 1 93 ? -5.898 -17.937 8.885 1.00 74.56 93 GLN A N 1
ATOM 737 C CA . GLN A 1 93 ? -5.491 -19.046 9.759 1.00 74.56 93 GLN A CA 1
ATOM 738 C C . GLN A 1 93 ? -5.371 -20.382 9.010 1.00 74.56 93 GLN A C 1
ATOM 740 O O . GLN A 1 93 ? -4.842 -21.349 9.557 1.00 74.56 93 GLN A O 1
ATOM 745 N N . ARG A 1 94 ? -5.863 -20.465 7.767 1.00 75.12 94 ARG A N 1
ATOM 746 C CA . ARG A 1 94 ? -5.737 -21.669 6.941 1.00 75.12 94 ARG A CA 1
ATOM 747 C C . ARG A 1 94 ? -4.332 -21.762 6.356 1.00 75.12 94 ARG A C 1
ATOM 749 O O . ARG A 1 94 ? -3.607 -20.773 6.251 1.00 75.12 94 ARG A O 1
ATOM 756 N N . ALA A 1 95 ? -3.959 -22.959 5.910 1.00 73.25 95 ALA A N 1
ATOM 757 C CA . ALA A 1 95 ? -2.763 -23.118 5.097 1.00 73.25 95 ALA A CA 1
ATOM 758 C C . ALA A 1 95 ? -2.914 -22.263 3.827 1.00 73.25 95 ALA A C 1
ATOM 760 O O . ALA A 1 95 ? -3.783 -22.534 3.004 1.00 73.25 95 ALA A O 1
ATOM 761 N N . LEU A 1 96 ? -2.057 -21.249 3.654 1.00 71.75 96 LEU A N 1
ATOM 762 C CA . LEU A 1 96 ? -2.101 -20.286 2.535 1.00 71.75 96 LEU A CA 1
ATOM 763 C C . LEU A 1 96 ? -2.027 -20.942 1.141 1.00 71.75 96 LEU A C 1
ATOM 765 O O . LEU A 1 96 ? -2.300 -20.302 0.131 1.00 71.75 96 LEU A O 1
ATOM 769 N N . GLN A 1 97 ? -1.649 -22.220 1.087 1.00 73.19 97 GLN A N 1
ATOM 770 C CA . GLN A 1 97 ? -1.604 -23.036 -0.124 1.00 73.19 97 GLN A CA 1
ATOM 771 C C . GLN A 1 97 ? -2.959 -23.659 -0.496 1.00 73.19 97 GLN A C 1
ATOM 773 O O . GLN A 1 97 ? -3.095 -24.172 -1.600 1.00 73.19 97 GLN A O 1
ATOM 778 N N . GLN A 1 98 ? -3.947 -23.634 0.401 1.00 74.62 98 GLN A N 1
ATOM 779 C CA . GLN A 1 98 ? -5.261 -24.260 0.242 1.00 74.62 98 GLN A CA 1
ATOM 780 C C . GLN A 1 98 ? -6.359 -23.192 0.279 1.00 74.62 98 GLN A C 1
ATOM 782 O O . GLN A 1 98 ? -7.164 -23.125 1.214 1.00 74.62 98 GLN A O 1
ATOM 787 N N . LEU A 1 99 ? -6.367 -22.312 -0.725 1.00 72.00 99 LEU A N 1
ATOM 788 C CA . LEU A 1 99 ? -7.448 -21.341 -0.862 1.00 72.00 99 LEU A CA 1
ATOM 789 C C . LEU A 1 99 ? -8.762 -22.045 -1.249 1.00 72.00 99 LEU A C 1
ATOM 791 O O . LEU A 1 99 ? -8.734 -23.033 -1.988 1.00 72.00 99 LEU A O 1
ATOM 795 N N . PRO A 1 100 ? -9.919 -21.542 -0.780 1.00 70.50 100 PRO A N 1
ATOM 796 C CA . PRO A 1 100 ? -11.218 -22.039 -1.222 1.00 70.50 100 PRO A CA 1
ATOM 797 C C . PRO A 1 100 ? -11.348 -21.978 -2.746 1.00 70.50 100 PRO A C 1
ATOM 799 O O . PRO A 1 100 ? -10.988 -20.975 -3.356 1.00 70.50 100 PRO A O 1
ATOM 802 N N . GLY A 1 101 ? -11.891 -23.036 -3.349 1.00 73.00 101 GLY A N 1
ATOM 803 C CA . GLY A 1 101 ? -12.162 -23.085 -4.789 1.00 73.00 101 GLY A CA 1
ATOM 804 C C . GLY A 1 101 ? -10.972 -23.481 -5.668 1.00 73.00 101 GLY A C 1
ATOM 805 O O . GLY A 1 101 ? -11.154 -23.634 -6.871 1.00 73.00 101 GLY A O 1
ATOM 806 N N . LEU A 1 102 ? -9.779 -23.700 -5.107 1.00 72.38 102 LEU A N 1
ATOM 807 C CA . LEU A 1 102 ? -8.656 -24.232 -5.877 1.00 72.38 102 LEU A CA 1
ATOM 808 C C . LEU A 1 102 ? -8.742 -25.756 -6.017 1.00 72.38 102 LEU A C 1
ATOM 810 O O . LEU A 1 102 ? -8.781 -26.477 -5.022 1.00 72.38 102 LEU A O 1
ATOM 814 N N . GLU A 1 103 ? -8.673 -26.255 -7.254 1.00 75.81 103 GLU A N 1
ATOM 815 C CA . GLU A 1 103 ? -8.523 -27.694 -7.526 1.00 75.81 103 GLU A CA 1
ATOM 816 C C . GLU A 1 103 ? -7.148 -28.231 -7.100 1.00 75.81 103 GLU A C 1
ATOM 818 O O . GLU A 1 103 ? -7.000 -29.409 -6.772 1.00 75.81 103 GLU A O 1
ATOM 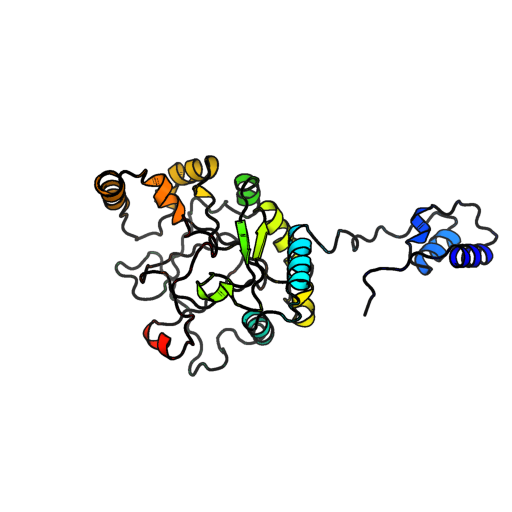823 N N . LYS A 1 104 ? -6.119 -27.372 -7.126 1.00 78.75 104 LYS A N 1
ATOM 824 C CA . LYS A 1 104 ? -4.730 -27.717 -6.804 1.00 78.75 104 LYS A CA 1
ATOM 825 C C . LYS A 1 104 ? -4.133 -26.706 -5.824 1.00 78.75 104 LYS A C 1
ATOM 827 O O . LYS A 1 104 ? -4.422 -25.518 -5.947 1.00 78.75 104 LYS A O 1
ATOM 832 N N . PRO A 1 105 ? -3.257 -27.137 -4.899 1.00 82.44 105 PRO A N 1
ATOM 833 C CA . PRO A 1 105 ? -2.576 -26.214 -4.001 1.00 82.44 105 PRO A CA 1
ATOM 834 C C . PRO A 1 105 ? -1.738 -25.169 -4.745 1.00 82.44 105 PRO A C 1
ATOM 836 O O . PRO A 1 105 ? -1.149 -25.466 -5.788 1.00 82.44 105 PRO A O 1
ATOM 839 N N . CYS A 1 106 ? -1.620 -23.968 -4.173 1.00 84.25 106 CYS A N 1
ATOM 840 C CA . CYS A 1 106 ? -0.749 -22.921 -4.707 1.00 84.25 106 CYS A CA 1
ATOM 841 C C . CYS A 1 106 ? 0.707 -23.407 -4.766 1.00 84.25 106 CYS A C 1
ATOM 843 O O . CYS A 1 106 ? 1.286 -23.788 -3.745 1.00 84.25 106 CYS A O 1
ATOM 845 N N . SER A 1 107 ? 1.328 -23.333 -5.943 1.00 85.88 107 SER A N 1
ATOM 846 C CA . SER A 1 107 ? 2.759 -23.595 -6.102 1.00 85.88 107 SER A CA 1
ATOM 847 C C . SER A 1 107 ? 3.585 -22.346 -5.773 1.00 85.88 107 SER A C 1
ATOM 849 O O . SER A 1 107 ? 3.222 -21.254 -6.219 1.00 85.88 107 SER A O 1
ATOM 851 N N . PRO A 1 108 ? 4.716 -22.470 -5.056 1.00 87.38 108 PRO A N 1
ATOM 852 C CA . PRO A 1 108 ? 5.614 -21.342 -4.845 1.00 87.38 108 PRO A CA 1
ATOM 853 C C . PRO A 1 108 ? 6.201 -20.852 -6.176 1.00 87.38 108 PRO A C 1
ATOM 855 O O . PRO A 1 108 ? 6.526 -21.645 -7.062 1.00 87.38 108 PRO A O 1
ATOM 858 N N . VAL A 1 109 ? 6.366 -19.535 -6.299 1.00 90.06 109 VAL A N 1
ATOM 859 C CA . VAL A 1 109 ? 7.055 -18.916 -7.439 1.00 90.06 109 VAL A CA 1
ATOM 860 C C . VAL A 1 109 ? 8.548 -19.249 -7.376 1.00 90.06 109 VAL A C 1
ATOM 862 O O . VAL A 1 109 ? 9.143 -19.261 -6.299 1.00 90.06 109 VAL A O 1
ATOM 865 N N . GLN A 1 110 ? 9.163 -19.513 -8.531 1.00 89.44 110 GLN A N 1
ATOM 866 C CA . GLN A 1 110 ? 10.588 -19.830 -8.609 1.00 89.44 110 GLN A CA 1
ATOM 867 C C . GLN A 1 110 ? 11.462 -18.620 -8.257 1.00 89.44 110 GLN A C 1
ATOM 869 O O . GLN A 1 110 ? 11.204 -17.493 -8.691 1.00 89.44 110 GLN A O 1
ATOM 874 N N . THR A 1 111 ? 12.539 -18.884 -7.519 1.00 91.06 111 THR A N 1
ATOM 875 C CA . THR A 1 111 ? 13.579 -17.897 -7.218 1.00 91.06 111 THR A CA 1
ATOM 876 C C . THR A 1 111 ? 14.719 -18.016 -8.221 1.00 91.06 111 THR A C 1
ATOM 878 O O . THR A 1 111 ? 15.230 -19.109 -8.458 1.00 91.06 111 THR A O 1
ATOM 881 N N . ALA A 1 112 ? 15.154 -16.886 -8.771 1.00 88.44 112 ALA A N 1
ATOM 882 C CA . ALA A 1 112 ? 16.275 -16.790 -9.695 1.00 88.44 112 ALA A CA 1
ATOM 883 C C . ALA A 1 112 ? 17.269 -15.702 -9.260 1.00 88.44 112 ALA A C 1
ATOM 885 O O . ALA A 1 112 ? 16.937 -14.771 -8.522 1.00 88.44 112 ALA A O 1
ATOM 886 N N . ALA A 1 113 ? 18.509 -15.811 -9.738 1.00 85.44 113 ALA A N 1
ATOM 887 C CA . ALA A 1 113 ? 19.531 -14.787 -9.516 1.00 85.44 113 ALA A CA 1
ATOM 888 C C . ALA A 1 113 ? 19.339 -13.553 -10.419 1.00 85.44 113 ALA A C 1
ATOM 890 O O . ALA A 1 113 ? 19.747 -12.456 -10.053 1.00 85.44 113 ALA A O 1
ATOM 891 N N . GLN A 1 114 ? 18.730 -13.729 -11.596 1.00 86.31 114 GLN A N 1
ATOM 892 C CA . GLN A 1 114 ? 18.496 -12.675 -12.585 1.00 86.31 114 GLN A CA 1
ATOM 893 C C . GLN A 1 114 ? 17.120 -12.847 -13.231 1.00 86.31 114 GLN A C 1
ATOM 895 O O . GLN A 1 114 ? 16.569 -13.951 -13.256 1.00 86.31 114 GLN A O 1
ATOM 900 N N . ALA A 1 115 ? 16.584 -11.754 -13.773 1.00 85.06 115 ALA A N 1
ATOM 901 C CA . ALA A 1 115 ? 15.390 -11.787 -14.599 1.00 85.06 115 ALA A CA 1
ATOM 902 C C . ALA A 1 115 ? 15.622 -12.655 -15.854 1.00 85.06 115 ALA A C 1
ATOM 904 O O . ALA A 1 115 ? 16.672 -12.538 -16.492 1.00 85.06 115 ALA A O 1
ATOM 905 N N . PRO A 1 116 ? 14.660 -13.509 -16.246 1.00 85.75 116 PRO A N 1
ATOM 906 C CA . PRO A 1 116 ? 14.743 -14.235 -17.504 1.00 85.75 116 PRO A CA 1
ATOM 907 C C . PRO A 1 116 ? 14.702 -13.256 -18.682 1.00 85.75 116 PRO A C 1
ATOM 909 O O . PRO A 1 116 ? 14.007 -12.241 -18.633 1.00 85.75 116 PRO A O 1
ATOM 912 N N . ALA A 1 117 ? 15.378 -13.604 -19.781 1.00 83.31 117 ALA A N 1
ATOM 913 C CA . ALA A 1 117 ? 15.394 -12.784 -20.996 1.00 83.31 117 ALA A CA 1
ATOM 914 C C . ALA A 1 117 ? 13.982 -12.495 -21.545 1.00 83.31 117 ALA A C 1
ATOM 916 O O . ALA A 1 117 ? 13.751 -11.449 -22.148 1.00 83.31 117 ALA A O 1
ATOM 917 N N . VAL A 1 118 ? 13.038 -13.421 -21.323 1.00 84.38 118 VAL A N 1
ATOM 918 C CA . VAL A 1 118 ? 11.617 -13.255 -21.648 1.00 84.38 118 VAL A CA 1
ATOM 919 C C . VAL A 1 118 ? 10.772 -13.645 -20.425 1.00 84.38 118 VAL A C 1
ATOM 921 O O . VAL A 1 118 ? 10.573 -14.840 -20.183 1.00 84.38 118 VAL A O 1
ATOM 924 N N . PRO A 1 119 ? 10.269 -12.677 -19.636 1.00 83.31 119 PRO A N 1
ATOM 925 C CA . PRO A 1 119 ? 9.498 -12.947 -18.423 1.00 83.31 119 PRO A CA 1
ATOM 926 C C . PRO A 1 119 ? 8.053 -13.342 -18.756 1.00 83.31 119 PRO A C 1
ATOM 928 O O . PRO A 1 119 ? 7.144 -12.519 -18.739 1.00 83.31 119 PRO A O 1
ATOM 931 N N . LYS A 1 120 ? 7.836 -14.622 -19.083 1.00 86.75 120 LYS A N 1
ATOM 932 C CA . LYS A 1 120 ? 6.493 -15.179 -19.359 1.00 86.75 120 LYS A CA 1
ATOM 933 C C . LYS A 1 120 ? 5.755 -15.675 -18.116 1.00 86.75 120 LYS A C 1
ATOM 935 O O . LYS A 1 120 ? 4.551 -15.892 -18.174 1.00 86.75 120 LYS A O 1
ATOM 940 N N . VAL A 1 121 ? 6.481 -15.892 -17.025 1.00 88.69 121 VAL A N 1
ATOM 941 C CA . VAL A 1 121 ? 5.951 -16.370 -15.745 1.00 88.69 121 VAL A CA 1
ATOM 942 C C . VAL A 1 121 ? 6.502 -15.504 -14.615 1.00 88.69 121 VAL A C 1
ATOM 944 O O . VAL A 1 121 ? 7.583 -14.925 -14.777 1.00 88.69 121 VAL A O 1
ATOM 947 N N . PRO A 1 122 ? 5.797 -15.407 -13.475 1.00 91.31 122 PRO A N 1
ATOM 948 C CA . PRO A 1 122 ? 6.326 -14.732 -12.300 1.00 91.31 122 PRO A CA 1
ATOM 949 C C . PRO A 1 122 ? 7.661 -15.331 -11.857 1.00 91.31 122 PRO A C 1
ATOM 951 O O . PRO A 1 122 ? 7.864 -16.544 -11.921 1.00 91.31 122 PRO A O 1
ATOM 954 N N . VAL A 1 123 ? 8.559 -14.477 -11.376 1.00 91.25 123 VAL A N 1
ATOM 955 C CA . VAL A 1 123 ? 9.865 -14.873 -10.845 1.00 91.25 123 VAL A CA 1
ATOM 956 C C . VAL A 1 123 ? 10.218 -13.987 -9.658 1.00 91.25 123 VAL A C 1
ATOM 958 O O . VAL A 1 123 ? 9.962 -12.783 -9.673 1.00 91.25 123 VAL A O 1
ATOM 961 N N . VAL A 1 124 ? 10.830 -14.574 -8.633 1.00 91.69 124 VAL A N 1
ATOM 962 C CA . VAL A 1 124 ? 11.441 -13.823 -7.534 1.00 91.69 124 VAL A CA 1
ATOM 963 C C . VAL A 1 124 ? 12.923 -13.663 -7.847 1.00 91.69 124 VAL A C 1
ATOM 965 O O . VAL A 1 124 ? 13.651 -14.649 -7.922 1.00 91.69 124 VAL A O 1
ATOM 968 N N . VAL A 1 125 ? 13.386 -12.425 -8.027 1.00 88.19 125 VAL A N 1
ATOM 969 C CA . VAL A 1 125 ? 14.808 -12.134 -8.263 1.00 88.19 125 VAL A CA 1
ATOM 970 C C . VAL A 1 125 ? 15.456 -11.694 -6.953 1.00 88.19 125 VAL A C 1
ATOM 972 O O . VAL A 1 125 ? 15.071 -10.679 -6.374 1.00 88.19 125 VAL A O 1
ATOM 975 N N . SER A 1 126 ? 16.441 -12.454 -6.474 1.00 79.50 126 SER A N 1
ATOM 976 C CA . SER A 1 126 ? 17.187 -12.093 -5.262 1.00 79.50 126 SER A CA 1
ATOM 977 C C . SER A 1 126 ? 18.157 -10.948 -5.554 1.00 79.50 126 SER A C 1
ATOM 979 O O . SER A 1 126 ? 19.079 -11.112 -6.347 1.00 79.50 126 SER A O 1
ATOM 981 N N . ALA A 1 127 ? 18.019 -9.818 -4.862 1.00 71.94 127 ALA A N 1
ATOM 982 C CA . ALA A 1 127 ? 18.901 -8.663 -5.024 1.00 71.94 127 ALA A CA 1
ATOM 983 C C . ALA A 1 127 ? 19.513 -8.258 -3.676 1.00 71.94 127 ALA A C 1
ATOM 985 O O . ALA A 1 127 ? 18.908 -7.483 -2.933 1.00 71.94 127 ALA A O 1
ATOM 986 N N . LYS A 1 128 ? 20.699 -8.812 -3.376 1.00 66.75 128 LYS A N 1
ATOM 987 C CA . LYS A 1 128 ? 21.418 -8.619 -2.104 1.00 66.75 128 LYS A CA 1
ATOM 988 C C . LYS A 1 128 ? 21.947 -7.191 -1.914 1.00 66.75 128 LYS A C 1
ATOM 990 O O . LYS A 1 128 ? 21.881 -6.687 -0.802 1.00 66.75 128 LYS A O 1
ATOM 995 N N . ASP A 1 129 ? 22.348 -6.522 -2.995 1.00 73.62 129 ASP A N 1
ATOM 996 C CA . ASP A 1 129 ? 23.050 -5.230 -2.940 1.00 73.62 129 ASP A CA 1
ATOM 997 C C . ASP A 1 129 ? 22.240 -4.116 -3.612 1.00 73.62 129 ASP A C 1
ATOM 999 O O . ASP A 1 129 ? 22.615 -3.566 -4.645 1.00 73.62 129 ASP A O 1
ATOM 1003 N N . TRP A 1 130 ? 21.060 -3.819 -3.070 1.00 82.44 130 TRP A N 1
ATOM 1004 C CA . TRP A 1 130 ? 20.203 -2.772 -3.624 1.00 82.44 130 TRP A CA 1
ATOM 1005 C C . TRP A 1 130 ? 20.417 -1.426 -2.949 1.00 82.44 130 TRP A C 1
ATOM 1007 O O . TRP A 1 130 ? 20.445 -1.328 -1.720 1.00 82.44 130 TRP A O 1
ATOM 1017 N N . CYS A 1 131 ? 20.497 -0.383 -3.774 1.00 84.50 131 CYS A N 1
ATOM 1018 C CA . CYS A 1 131 ? 20.737 0.991 -3.347 1.00 84.50 131 CYS A CA 1
ATOM 1019 C C . CYS A 1 131 ? 19.670 1.539 -2.391 1.00 84.50 131 CYS A C 1
ATOM 1021 O O . CYS A 1 131 ? 19.975 2.400 -1.573 1.00 84.50 131 CYS A O 1
ATOM 1023 N N . GLY A 1 132 ? 18.448 1.004 -2.451 1.00 85.62 132 GLY A N 1
ATOM 1024 C CA . GLY A 1 132 ? 17.350 1.368 -1.558 1.00 85.62 132 GLY A CA 1
ATOM 1025 C C . GLY A 1 132 ? 17.215 0.498 -0.309 1.00 85.62 132 GLY A C 1
ATOM 1026 O O . GLY A 1 132 ? 16.173 0.529 0.336 1.00 85.62 132 GLY A O 1
ATOM 1027 N N . SER A 1 133 ? 18.221 -0.309 0.042 1.00 86.00 133 SER A N 1
ATOM 1028 C CA . SER A 1 133 ? 18.151 -1.196 1.219 1.00 86.00 133 SER A CA 1
ATOM 1029 C C . SER A 1 133 ? 17.918 -0.452 2.542 1.00 86.00 133 SER A C 1
ATOM 1031 O O . SER A 1 133 ? 17.355 -1.033 3.465 1.00 86.00 133 SER A O 1
ATOM 1033 N N . SER A 1 134 ? 18.293 0.829 2.617 1.00 89.50 134 SER A N 1
ATOM 1034 C CA . SER A 1 134 ? 18.042 1.727 3.751 1.00 89.50 134 SER A CA 1
ATOM 1035 C C . SER A 1 134 ? 16.795 2.606 3.597 1.00 89.50 134 SER A C 1
ATOM 1037 O O . SER A 1 134 ? 16.547 3.459 4.444 1.00 89.50 134 SER A O 1
ATOM 1039 N N . TRP A 1 135 ? 16.011 2.443 2.527 1.00 92.56 135 TRP A N 1
ATOM 1040 C CA . TRP A 1 135 ? 14.807 3.241 2.279 1.00 92.56 135 TRP A CA 1
ATOM 1041 C C . TRP A 1 135 ? 13.617 2.724 3.090 1.00 92.56 135 TRP A C 1
ATOM 1043 O O . TRP A 1 135 ? 12.567 2.424 2.535 1.00 92.56 135 TRP A O 1
ATOM 1053 N N . ASP A 1 136 ? 13.787 2.552 4.393 1.00 92.62 136 ASP A N 1
ATOM 1054 C CA . ASP A 1 136 ? 12.740 2.078 5.292 1.00 92.62 136 ASP A CA 1
ATOM 1055 C C . ASP A 1 136 ? 11.615 3.117 5.498 1.00 92.62 136 ASP A C 1
ATOM 1057 O O . ASP A 1 136 ? 11.577 4.187 4.884 1.00 92.62 136 ASP A O 1
ATOM 1061 N N . MET A 1 137 ? 10.641 2.794 6.351 1.00 92.44 137 MET A N 1
ATOM 1062 C CA . MET A 1 137 ? 9.553 3.718 6.672 1.00 92.44 137 MET A CA 1
ATOM 1063 C C . MET A 1 137 ? 10.058 5.058 7.228 1.00 92.44 137 MET A C 1
ATOM 1065 O O . MET A 1 137 ? 9.476 6.085 6.897 1.00 92.44 137 MET A O 1
ATOM 1069 N N . ASP A 1 138 ? 11.119 5.092 8.039 1.00 93.00 138 ASP A N 1
ATOM 1070 C CA . ASP A 1 138 ? 11.612 6.351 8.609 1.00 93.00 138 ASP A CA 1
ATOM 1071 C C . ASP A 1 138 ? 12.295 7.219 7.540 1.00 93.00 138 ASP A C 1
ATOM 1073 O O . ASP A 1 138 ? 12.104 8.439 7.526 1.00 93.00 138 ASP A O 1
ATOM 1077 N N . PHE A 1 139 ? 12.983 6.601 6.576 1.00 95.00 139 PHE A N 1
ATOM 1078 C CA . PHE A 1 139 ? 13.478 7.286 5.382 1.00 95.00 139 PHE A CA 1
ATOM 1079 C C . PHE A 1 139 ? 12.339 7.949 4.591 1.00 95.00 139 PHE A C 1
ATOM 1081 O O . PHE A 1 139 ? 12.384 9.152 4.316 1.00 95.00 139 PHE A O 1
ATOM 1088 N N . TRP A 1 140 ? 11.281 7.199 4.261 1.00 93.75 140 TRP A N 1
ATOM 1089 C CA . TRP A 1 140 ? 10.149 7.744 3.498 1.00 93.75 140 TRP A CA 1
ATOM 1090 C C . TRP A 1 140 ? 9.317 8.747 4.288 1.00 93.75 140 TRP A C 1
ATOM 1092 O O . TRP A 1 140 ? 8.779 9.683 3.699 1.00 93.75 140 TRP A O 1
ATOM 1102 N N . LYS A 1 141 ? 9.248 8.602 5.615 1.00 92.69 141 LYS A N 1
ATOM 1103 C CA . LYS A 1 141 ? 8.658 9.601 6.509 1.00 92.69 141 LYS A CA 1
ATOM 1104 C C . LYS A 1 141 ? 9.377 10.940 6.378 1.00 92.69 141 LYS A C 1
ATOM 1106 O O . LYS A 1 141 ? 8.717 11.968 6.263 1.00 92.69 141 LYS A O 1
ATOM 1111 N N . ALA A 1 142 ? 10.709 10.929 6.393 1.00 92.38 142 ALA A N 1
ATOM 1112 C CA . ALA A 1 142 ? 11.507 12.142 6.271 1.00 92.38 142 ALA A CA 1
ATOM 1113 C C . ALA A 1 142 ? 11.368 12.776 4.878 1.00 92.38 142 ALA A C 1
ATOM 1115 O O . ALA A 1 142 ? 11.142 13.980 4.771 1.00 92.38 142 ALA A O 1
ATOM 1116 N N . LEU A 1 143 ? 11.438 11.974 3.811 1.00 91.44 143 LEU A N 1
ATOM 1117 C CA . LEU A 1 143 ? 11.349 12.481 2.438 1.00 91.44 143 LEU A CA 1
ATOM 1118 C C . LEU A 1 143 ? 9.937 12.982 2.082 1.00 91.44 143 LEU A C 1
ATOM 1120 O O . LEU A 1 143 ? 9.783 14.015 1.443 1.00 91.44 143 LEU A O 1
ATOM 1124 N N . GLY A 1 144 ? 8.900 12.258 2.503 1.00 86.25 144 GLY A N 1
ATOM 1125 C CA . GLY A 1 144 ? 7.515 12.483 2.091 1.00 86.25 144 GLY A CA 1
ATOM 1126 C C . GLY A 1 144 ? 6.716 13.461 2.952 1.00 86.25 144 GLY A C 1
ATOM 1127 O O . GLY A 1 144 ? 5.510 13.560 2.766 1.00 86.25 144 GLY A O 1
ATOM 1128 N N . HIS A 1 145 ? 7.336 14.165 3.902 1.00 81.44 145 HIS A N 1
ATOM 1129 C CA . HIS A 1 145 ? 6.625 14.918 4.946 1.00 81.44 145 HIS A CA 1
ATOM 1130 C C . HIS A 1 145 ? 5.656 16.004 4.444 1.00 81.44 145 HIS A C 1
ATOM 1132 O O . HIS A 1 145 ? 4.660 16.267 5.111 1.00 81.44 145 HIS A O 1
ATOM 1138 N N . ASN A 1 146 ? 5.907 16.588 3.269 1.00 79.69 146 ASN A N 1
ATOM 1139 C CA . ASN A 1 146 ? 5.047 17.614 2.660 1.00 79.69 146 ASN A CA 1
ATOM 1140 C C . ASN A 1 146 ? 4.137 17.077 1.545 1.00 79.69 146 ASN A C 1
ATOM 1142 O O . ASN A 1 146 ? 3.471 17.855 0.865 1.00 79.69 146 ASN A O 1
ATOM 1146 N N . MET A 1 147 ? 4.123 15.764 1.317 1.00 86.19 147 MET A N 1
ATOM 1147 C CA . MET A 1 147 ? 3.311 15.151 0.271 1.00 86.19 147 MET A CA 1
ATOM 1148 C C . MET A 1 147 ? 2.011 14.621 0.860 1.00 86.19 147 MET A C 1
ATOM 1150 O O . MET A 1 147 ? 2.018 13.993 1.915 1.00 86.19 147 MET A O 1
ATOM 1154 N N . TRP A 1 148 ? 0.912 14.835 0.145 1.00 90.56 148 TRP A N 1
ATOM 1155 C CA . TRP A 1 148 ? -0.394 14.269 0.466 1.00 90.56 148 TRP A CA 1
ATOM 1156 C C . TRP A 1 148 ? -0.793 13.260 -0.601 1.00 90.56 148 TRP A C 1
ATOM 1158 O O . TRP A 1 148 ? -0.473 13.432 -1.780 1.00 90.56 148 TRP A O 1
ATOM 1168 N N . TRP A 1 149 ? -1.440 12.184 -0.168 1.00 90.94 149 TRP A N 1
ATOM 1169 C CA . TRP A 1 149 ? -1.896 11.121 -1.045 1.00 90.94 149 TRP A CA 1
ATOM 1170 C C . TRP A 1 149 ? -3.181 10.475 -0.540 1.00 90.94 149 TRP A C 1
ATOM 1172 O O . TRP A 1 149 ? -3.388 10.304 0.668 1.00 90.94 149 TRP A O 1
ATOM 1182 N N . THR A 1 150 ? -4.000 10.016 -1.483 1.00 91.50 150 THR A N 1
ATOM 1183 C CA . THR A 1 150 ? -5.244 9.321 -1.178 1.00 91.50 150 THR A CA 1
ATOM 1184 C C . THR A 1 150 ? -4.961 7.912 -0.664 1.00 91.50 150 THR A C 1
ATOM 1186 O O . THR A 1 150 ? -4.402 7.066 -1.365 1.00 91.50 150 THR A O 1
ATOM 1189 N N . CYS A 1 151 ? -5.411 7.632 0.552 1.00 93.56 151 CYS A N 1
ATOM 1190 C CA . CYS A 1 151 ? -5.436 6.305 1.147 1.00 93.56 151 CYS A CA 1
ATOM 1191 C C . CYS A 1 151 ? -6.821 5.684 0.946 1.00 93.56 151 CYS A C 1
ATOM 1193 O O . CYS A 1 151 ? -7.826 6.342 1.216 1.00 93.56 151 CYS A O 1
ATOM 1195 N N . ARG A 1 152 ? -6.884 4.429 0.489 1.00 91.62 152 ARG A N 1
ATOM 1196 C CA . ARG A 1 152 ? -8.137 3.820 0.003 1.00 91.62 152 ARG A CA 1
ATOM 1197 C C . ARG A 1 152 ? -8.437 2.483 0.659 1.00 91.62 152 ARG A C 1
ATOM 1199 O O . ARG A 1 152 ? -7.517 1.689 0.855 1.00 91.62 152 ARG A O 1
ATOM 1206 N N . SER A 1 153 ? -9.710 2.207 0.946 1.00 90.06 153 SER A N 1
ATOM 1207 C CA . SER A 1 153 ? -10.172 0.861 1.337 1.00 90.06 153 SER A CA 1
ATOM 1208 C C . SER A 1 153 ? -10.137 -0.122 0.165 1.00 90.06 153 SER A C 1
ATOM 1210 O O . SER A 1 153 ? -9.905 -1.311 0.365 1.00 90.06 153 SER A O 1
ATOM 1212 N N . ARG A 1 154 ? -10.311 0.379 -1.065 1.00 87.00 154 ARG A N 1
ATOM 1213 C CA . ARG A 1 154 ? -10.254 -0.401 -2.305 1.00 87.00 154 ARG A CA 1
ATOM 1214 C C . ARG A 1 154 ? -9.067 0.054 -3.152 1.00 87.00 154 ARG A C 1
ATOM 1216 O O . ARG A 1 154 ? -9.076 1.150 -3.705 1.00 87.00 154 ARG A O 1
ATOM 1223 N N . SER A 1 155 ? -8.036 -0.789 -3.240 1.00 87.31 155 SER A N 1
ATOM 1224 C CA . SER A 1 155 ? -6.822 -0.516 -4.026 1.00 87.31 155 SER A CA 1
ATOM 1225 C C . SER A 1 155 ? -6.429 -1.705 -4.911 1.00 87.31 155 SER A C 1
ATOM 1227 O O . SER A 1 155 ? -6.570 -2.832 -4.441 1.00 87.31 155 SER A O 1
ATOM 1229 N N . PRO A 1 156 ? -5.919 -1.513 -6.144 1.00 85.62 156 PRO A N 1
ATOM 1230 C CA . PRO A 1 156 ? -5.934 -0.244 -6.884 1.0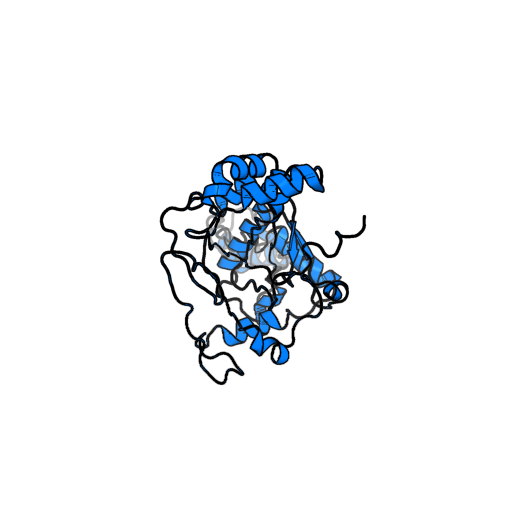0 85.62 156 PRO A CA 1
ATOM 1231 C C . PRO A 1 156 ? -7.375 0.215 -7.118 1.00 85.62 156 PRO A C 1
ATOM 1233 O O . PRO A 1 156 ? -8.280 -0.602 -6.987 1.00 85.62 156 PRO A O 1
ATOM 1236 N N . ALA A 1 157 ? -7.604 1.493 -7.411 1.00 83.31 157 ALA A N 1
ATOM 1237 C CA . ALA A 1 157 ? -8.937 1.977 -7.765 1.00 83.31 157 ALA A CA 1
ATOM 1238 C C . ALA A 1 157 ? -9.266 1.648 -9.233 1.00 83.31 157 ALA A C 1
ATOM 1240 O O . ALA A 1 157 ? -8.367 1.568 -10.066 1.00 83.31 157 ALA A O 1
ATOM 1241 N N . PHE A 1 158 ? -10.547 1.497 -9.552 1.00 83.38 158 PHE A N 1
ATOM 1242 C CA . PHE A 1 158 ? -11.094 1.283 -10.892 1.00 83.38 158 PHE A CA 1
ATOM 1243 C C . PHE A 1 158 ? -12.211 2.283 -11.175 1.00 83.38 158 PHE A C 1
ATOM 1245 O O . PHE A 1 158 ? -12.867 2.783 -10.262 1.00 83.38 158 PHE A O 1
ATOM 1252 N N . GLU A 1 159 ? -12.459 2.564 -12.450 1.00 77.62 159 GLU A N 1
ATOM 1253 C CA . GLU A 1 159 ? -13.403 3.597 -12.896 1.00 77.62 159 GLU A CA 1
ATOM 1254 C C . GLU A 1 159 ? -14.817 3.456 -12.291 1.00 77.62 159 GLU A C 1
ATOM 1256 O O . GLU A 1 159 ? -15.450 4.461 -11.943 1.00 77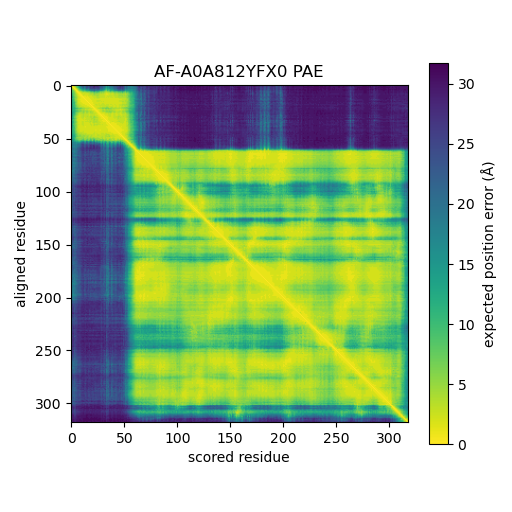.62 159 GLU A O 1
ATOM 1261 N N . HIS A 1 160 ? -15.308 2.227 -12.098 1.00 77.75 160 HIS A N 1
ATOM 1262 C CA . HIS A 1 160 ? -16.630 1.938 -11.523 1.00 77.75 160 HIS A CA 1
ATOM 1263 C C . HIS A 1 160 ? -16.709 2.088 -10.001 1.00 77.75 160 HIS A C 1
ATOM 1265 O O . HIS A 1 160 ? -17.814 2.236 -9.468 1.00 77.75 160 HIS A O 1
ATOM 1271 N N . ASP A 1 161 ? -15.578 2.151 -9.291 1.00 79.56 161 ASP A N 1
ATOM 1272 C CA . ASP A 1 161 ? -15.563 2.319 -7.830 1.00 79.56 161 ASP A CA 1
ATOM 1273 C C . ASP A 1 161 ? -16.168 3.654 -7.386 1.00 79.56 161 ASP A C 1
ATOM 1275 O O . ASP A 1 161 ? -16.514 3.826 -6.216 1.00 79.56 161 ASP A O 1
ATOM 1279 N N . ARG A 1 162 ? -16.348 4.615 -8.305 1.00 74.88 162 ARG A N 1
ATOM 1280 C CA . ARG A 1 162 ? -17.028 5.886 -8.016 1.00 74.88 162 ARG A CA 1
ATOM 1281 C C . ARG A 1 162 ? -18.391 5.692 -7.343 1.00 74.88 162 ARG A C 1
ATOM 1283 O O . ARG A 1 162 ? -18.805 6.570 -6.593 1.00 74.88 162 ARG A O 1
ATOM 1290 N N . LYS A 1 163 ? -19.067 4.567 -7.602 1.00 74.62 163 LYS A N 1
ATOM 1291 C CA . LYS A 1 163 ? -20.388 4.228 -7.049 1.00 74.62 163 LYS A CA 1
ATOM 1292 C C . LYS A 1 163 ? -20.354 3.088 -6.021 1.00 74.62 163 LYS A C 1
ATOM 1294 O O . LYS A 1 163 ? -21.416 2.644 -5.594 1.00 74.62 163 LYS A O 1
ATOM 1299 N N . ALA A 1 164 ? -19.174 2.592 -5.649 1.00 77.75 164 ALA A N 1
ATOM 1300 C CA . ALA A 1 164 ? -19.049 1.489 -4.703 1.00 77.75 164 ALA A CA 1
ATOM 1301 C C . ALA A 1 164 ? -19.479 1.916 -3.291 1.00 77.75 164 ALA A C 1
ATOM 1303 O O . ALA A 1 164 ? -19.027 2.939 -2.777 1.00 77.75 164 ALA A O 1
ATOM 1304 N N . ALA A 1 165 ? -20.343 1.114 -2.663 1.00 74.81 165 ALA A N 1
ATOM 1305 C CA . ALA A 1 165 ? -20.919 1.421 -1.354 1.00 74.81 165 ALA A CA 1
ATOM 1306 C C . ALA A 1 165 ? -19.905 1.321 -0.201 1.00 74.81 165 ALA A C 1
ATOM 1308 O O . ALA A 1 165 ? -20.098 1.954 0.827 1.00 74.81 165 ALA A O 1
ATOM 1309 N N . ASP A 1 166 ? -18.828 0.556 -0.371 1.00 78.62 166 ASP A N 1
ATOM 1310 C CA . ASP A 1 166 ? -17.786 0.282 0.627 1.00 78.62 166 ASP A CA 1
ATOM 1311 C C . ASP A 1 166 ? -16.484 1.080 0.391 1.00 78.62 166 ASP A C 1
ATOM 1313 O O . ASP A 1 166 ? -15.458 0.861 1.050 1.00 78.62 166 ASP A O 1
ATOM 1317 N N . ARG A 1 167 ? -16.505 2.022 -0.561 1.00 86.25 167 ARG A N 1
ATOM 1318 C CA . ARG A 1 167 ? -15.356 2.874 -0.877 1.00 86.25 167 ARG A CA 1
ATOM 1319 C C . ARG A 1 167 ? -15.135 3.911 0.221 1.00 86.25 167 ARG A C 1
ATOM 1321 O O . ARG A 1 167 ? -15.979 4.768 0.471 1.00 86.25 167 ARG A O 1
ATOM 1328 N N . VAL A 1 168 ? -13.939 3.892 0.798 1.00 88.88 168 VAL A N 1
ATOM 1329 C CA . VAL A 1 168 ? -13.452 4.883 1.756 1.00 88.88 168 VAL A CA 1
ATOM 1330 C C . VAL A 1 168 ? -12.133 5.429 1.246 1.00 88.88 168 VAL A C 1
ATOM 1332 O O . VAL A 1 168 ? -11.133 4.713 1.225 1.00 88.88 168 VAL A O 1
ATOM 1335 N N . ASP A 1 169 ? -12.147 6.710 0.896 1.00 90.94 169 ASP A N 1
ATOM 1336 C CA . ASP A 1 169 ? -10.969 7.456 0.472 1.00 90.94 169 ASP A CA 1
ATOM 1337 C C . ASP A 1 169 ? -10.701 8.569 1.484 1.00 90.94 169 ASP A C 1
ATOM 1339 O O . ASP A 1 169 ? -11.614 9.310 1.864 1.00 90.94 169 ASP A O 1
ATOM 1343 N N . VAL A 1 170 ? -9.453 8.663 1.937 1.00 92.25 170 VAL A N 1
ATOM 1344 C CA . VAL A 1 170 ? -9.006 9.657 2.915 1.00 92.25 170 VAL A CA 1
ATOM 1345 C C . VAL A 1 170 ? -7.607 10.118 2.549 1.00 92.25 170 VAL A C 1
ATOM 1347 O O . VAL A 1 170 ? -6.719 9.298 2.340 1.00 92.25 170 VAL A O 1
ATOM 1350 N N . GLU A 1 171 ? -7.382 11.423 2.521 1.00 92.81 171 GLU A N 1
ATOM 1351 C CA . GLU A 1 171 ? -6.049 11.975 2.292 1.00 92.81 171 GLU A CA 1
ATOM 1352 C C . GLU A 1 171 ? -5.154 11.797 3.525 1.00 92.81 171 GLU A C 1
ATOM 1354 O O . GLU A 1 171 ? -5.601 11.934 4.672 1.00 92.81 171 GLU A O 1
ATOM 1359 N N . ALA A 1 172 ? -3.879 11.489 3.299 1.00 93.12 172 ALA A N 1
ATOM 1360 C CA . ALA A 1 172 ? -2.861 11.455 4.341 1.00 93.12 172 ALA A CA 1
ATOM 1361 C C . ALA A 1 172 ? -1.476 11.774 3.792 1.00 93.12 172 ALA A C 1
ATOM 1363 O O . ALA A 1 172 ? -1.176 11.508 2.627 1.00 93.12 172 ALA A O 1
ATOM 1364 N N . SER A 1 173 ? -0.605 12.259 4.669 1.00 93.19 173 SER A N 1
ATOM 1365 C CA . SER A 1 173 ? 0.829 12.283 4.387 1.00 93.19 173 SER A CA 1
ATOM 1366 C C . SER A 1 173 ? 1.499 10.947 4.754 1.00 93.19 173 SER A C 1
ATOM 1368 O O . SER A 1 173 ? 0.997 10.216 5.616 1.00 93.19 173 SER A O 1
ATOM 1370 N N . PRO A 1 174 ? 2.649 10.593 4.151 1.00 92.75 174 PRO A N 1
ATOM 1371 C CA . PRO A 1 174 ? 3.427 9.417 4.541 1.00 92.75 174 PRO A CA 1
ATOM 1372 C C . PRO A 1 174 ? 3.746 9.348 6.048 1.00 92.75 174 PRO A C 1
ATOM 1374 O O . PRO A 1 174 ? 3.573 8.270 6.623 1.00 92.75 174 PRO A O 1
ATOM 1377 N N . PRO A 1 175 ? 4.127 10.446 6.743 1.00 94.12 175 PRO A N 1
ATOM 1378 C CA . PRO A 1 175 ? 4.257 10.431 8.200 1.00 94.12 175 PRO A CA 1
ATOM 1379 C C . PRO A 1 175 ? 2.992 9.997 8.946 1.00 94.12 175 PRO A C 1
ATOM 1381 O O . PRO A 1 175 ? 3.087 9.150 9.836 1.00 94.12 175 PRO A O 1
ATOM 1384 N N . GLU A 1 176 ? 1.826 10.540 8.578 1.00 94.75 176 GLU A N 1
ATOM 1385 C CA . GLU A 1 176 ? 0.544 10.166 9.190 1.00 94.75 176 GLU A CA 1
ATOM 1386 C C . GLU A 1 176 ? 0.199 8.699 8.902 1.00 94.75 176 GLU A C 1
ATOM 1388 O O . GLU A 1 176 ? -0.264 7.981 9.791 1.00 94.75 176 GLU A O 1
ATOM 1393 N N . TYR A 1 177 ? 0.454 8.226 7.676 1.00 96.44 177 TYR A N 1
ATOM 1394 C CA . TYR A 1 177 ? 0.203 6.833 7.312 1.00 96.44 177 TYR A CA 1
ATOM 1395 C C . TYR A 1 177 ? 1.086 5.867 8.106 1.00 96.44 177 TYR A C 1
ATOM 1397 O O . TYR A 1 177 ? 0.619 4.825 8.562 1.00 96.44 177 TYR A O 1
ATOM 1405 N N . ILE A 1 178 ? 2.361 6.199 8.307 1.00 95.56 178 ILE A N 1
ATOM 1406 C CA . ILE A 1 178 ? 3.287 5.356 9.073 1.00 95.56 178 ILE A CA 1
ATOM 1407 C C . ILE A 1 178 ? 2.874 5.286 10.546 1.00 95.56 178 ILE A C 1
ATOM 1409 O O . ILE A 1 178 ? 2.932 4.210 11.144 1.00 95.56 178 ILE A O 1
ATOM 1413 N N . GLU A 1 179 ? 2.421 6.396 11.134 1.00 94.81 179 GLU A N 1
ATOM 1414 C CA . GLU A 1 179 ? 1.847 6.397 12.484 1.00 94.81 179 GLU A CA 1
ATOM 1415 C C . GLU A 1 179 ? 0.610 5.493 12.563 1.00 94.81 179 GLU A C 1
ATOM 1417 O O . GLU A 1 179 ? 0.527 4.631 13.437 1.00 94.81 179 GLU A O 1
ATOM 1422 N N . TYR A 1 180 ? -0.306 5.624 11.601 1.00 96.44 180 TYR A N 1
ATOM 1423 C CA . TYR A 1 180 ? -1.469 4.750 11.452 1.00 96.44 180 TYR A CA 1
ATOM 1424 C C . TYR A 1 180 ? -1.085 3.268 11.336 1.00 96.44 180 TYR A C 1
ATOM 1426 O O . TYR A 1 180 ? -1.623 2.436 12.065 1.00 96.44 180 TYR A O 1
ATOM 1434 N N . ALA A 1 181 ? -0.118 2.921 10.486 1.00 95.69 181 ALA A N 1
ATOM 1435 C CA . ALA A 1 181 ? 0.310 1.540 10.291 1.00 95.69 181 ALA A CA 1
ATOM 1436 C C . ALA A 1 181 ? 0.920 0.939 11.568 1.00 95.69 181 ALA A C 1
ATOM 1438 O O . ALA A 1 181 ? 0.631 -0.211 11.908 1.00 95.69 181 ALA A O 1
ATOM 1439 N N . ARG A 1 182 ? 1.720 1.722 12.307 1.00 94.00 182 ARG A N 1
ATOM 1440 C CA . ARG A 1 182 ? 2.290 1.324 13.606 1.00 94.00 182 ARG A CA 1
ATOM 1441 C C . ARG A 1 182 ? 1.203 1.144 14.667 1.00 94.00 182 ARG A C 1
ATOM 1443 O O . ARG A 1 182 ? 1.226 0.148 15.387 1.00 94.00 182 ARG A O 1
ATOM 1450 N N . LEU A 1 183 ? 0.235 2.060 14.729 1.00 94.75 183 LEU A N 1
ATOM 1451 C CA . LEU A 1 183 ? -0.909 1.965 15.637 1.00 94.75 183 LEU A CA 1
ATOM 1452 C C . LEU A 1 183 ? -1.713 0.687 15.370 1.00 94.75 183 LEU A C 1
ATOM 1454 O O . LEU A 1 183 ? -1.981 -0.066 16.298 1.00 94.75 183 LEU A O 1
ATOM 1458 N N . LEU A 1 184 ? -2.057 0.401 14.114 1.00 94.56 184 LEU A N 1
ATOM 1459 C CA . LEU A 1 184 ? -2.806 -0.806 13.752 1.00 94.56 184 LEU A CA 1
ATOM 1460 C C . LEU A 1 184 ? -2.027 -2.085 14.048 1.00 94.56 184 LEU A C 1
ATOM 1462 O O . LEU A 1 184 ? -2.603 -3.042 14.554 1.00 94.56 184 LEU A O 1
ATOM 1466 N N . HIS A 1 185 ? -0.720 -2.095 13.782 1.00 93.06 185 HIS A N 1
ATOM 1467 C CA . HIS A 1 185 ? 0.133 -3.223 14.140 1.00 93.06 185 HIS A CA 1
ATOM 1468 C C . HIS A 1 185 ? 0.124 -3.500 15.650 1.00 93.06 185 HIS A C 1
ATOM 1470 O O . HIS A 1 185 ? 0.142 -4.657 16.054 1.00 93.06 185 HIS A O 1
ATOM 1476 N N . SER A 1 186 ? 0.057 -2.451 16.475 1.00 92.56 186 SER A N 1
ATOM 1477 C CA . SER A 1 186 ? -0.026 -2.570 17.933 1.00 92.56 186 SER A CA 1
ATOM 1478 C C . SER A 1 186 ? -1.423 -2.954 18.429 1.00 92.56 186 SER A C 1
ATOM 1480 O O . SER A 1 186 ? -1.542 -3.711 19.388 1.00 92.56 186 SER A O 1
ATOM 1482 N N . MET A 1 187 ? -2.476 -2.382 17.843 1.00 92.25 187 MET A N 1
ATOM 1483 C CA . MET A 1 187 ? -3.842 -2.456 18.380 1.00 92.25 187 MET A CA 1
ATOM 1484 C C . MET A 1 187 ? -4.654 -3.627 17.828 1.00 92.25 187 MET A C 1
ATOM 1486 O O . MET A 1 187 ? -5.548 -4.124 18.504 1.00 92.25 187 MET A O 1
ATOM 1490 N N . ASP A 1 188 ? -4.364 -4.049 16.601 1.00 92.38 188 ASP A N 1
ATOM 1491 C CA . ASP A 1 188 ? -5.085 -5.110 15.903 1.00 92.38 188 ASP A CA 1
ATOM 1492 C C . ASP A 1 188 ? -4.122 -5.930 15.015 1.00 92.38 188 ASP A C 1
ATOM 1494 O O . ASP A 1 188 ? -4.333 -6.046 13.801 1.00 92.38 188 ASP A O 1
ATOM 1498 N N . PRO A 1 189 ? -3.041 -6.507 15.591 1.00 89.88 189 PRO A N 1
ATOM 1499 C CA . PRO A 1 189 ? -2.060 -7.302 14.838 1.00 89.88 189 PRO A CA 1
ATOM 1500 C C . PRO A 1 189 ? -2.712 -8.487 14.122 1.00 89.88 189 PRO A C 1
ATOM 1502 O O . PRO A 1 189 ? -2.277 -8.906 13.049 1.00 89.88 189 PRO A O 1
ATOM 1505 N N . ASP A 1 190 ? -3.790 -8.991 14.715 1.00 89.06 190 ASP A N 1
ATOM 1506 C CA . ASP A 1 190 ? -4.553 -10.126 14.248 1.00 89.06 190 ASP A CA 1
ATOM 1507 C C . ASP A 1 190 ? -5.700 -9.764 13.304 1.00 89.06 190 ASP A C 1
ATOM 1509 O O . ASP A 1 190 ? -6.423 -10.653 12.883 1.00 89.06 190 ASP A O 1
ATOM 1513 N N . CYS A 1 191 ? -5.880 -8.505 12.906 1.00 90.69 191 CYS A N 1
ATOM 1514 C CA . CYS A 1 191 ? -6.880 -8.152 11.889 1.00 90.69 191 CYS A CA 1
ATOM 1515 C C . CYS A 1 191 ? -8.267 -8.769 12.183 1.00 90.69 191 CYS A C 1
ATOM 1517 O O . CYS A 1 191 ? -8.863 -9.401 11.303 1.00 90.69 191 CYS A O 1
ATOM 1519 N N . LEU A 1 192 ? -8.727 -8.700 13.439 1.00 89.25 192 LEU A N 1
ATOM 1520 C CA . LEU A 1 192 ? -9.932 -9.410 13.873 1.00 89.25 192 LEU A CA 1
ATOM 1521 C C . LEU A 1 192 ? -11.164 -8.872 13.138 1.00 89.25 192 LEU A C 1
ATOM 1523 O O . LEU A 1 192 ? -11.248 -7.683 12.830 1.00 89.25 192 LEU A O 1
ATOM 1527 N N . GLU A 1 193 ? -12.129 -9.747 12.862 1.00 89.62 193 GLU A N 1
ATOM 1528 C CA . GLU A 1 193 ? -13.336 -9.371 12.118 1.00 89.62 193 GLU A CA 1
ATOM 1529 C C . GLU A 1 193 ? -14.156 -8.320 12.884 1.00 89.62 193 GLU A C 1
ATOM 1531 O O . GLU A 1 193 ? -14.490 -7.277 12.328 1.00 89.62 193 GLU A O 1
ATOM 1536 N N . ASP A 1 194 ? -14.345 -8.516 14.192 1.00 87.75 194 ASP A N 1
ATOM 1537 C CA . ASP A 1 194 ? -15.049 -7.577 15.084 1.00 87.75 194 ASP A CA 1
ATOM 1538 C C . ASP A 1 194 ? -14.389 -6.188 15.149 1.00 87.75 194 ASP A C 1
ATOM 1540 O O . ASP A 1 194 ? -15.023 -5.183 15.470 1.00 87.75 194 ASP A O 1
ATOM 1544 N N . ASN A 1 195 ? -13.100 -6.122 14.819 1.00 91.12 195 ASN A N 1
ATOM 1545 C CA . ASN A 1 195 ? -12.307 -4.903 14.831 1.00 91.12 195 ASN A CA 1
ATOM 1546 C C . ASN A 1 195 ? -12.354 -4.146 13.499 1.00 91.12 195 ASN A C 1
ATOM 1548 O O . ASN A 1 195 ? -11.794 -3.054 13.418 1.00 91.12 195 ASN A O 1
ATOM 1552 N N . ALA A 1 196 ? -13.004 -4.674 12.458 1.00 88.44 196 ALA A N 1
ATOM 1553 C CA . ALA A 1 196 ? -12.852 -4.166 11.096 1.00 88.44 196 ALA A CA 1
ATOM 1554 C C . ALA A 1 196 ? -13.275 -2.694 10.926 1.00 88.44 196 ALA A C 1
ATOM 1556 O O . ALA A 1 196 ? -12.588 -1.932 10.250 1.00 88.44 196 ALA A O 1
ATOM 1557 N N . LEU A 1 197 ? -14.358 -2.263 11.582 1.00 90.12 197 LEU A N 1
ATOM 1558 C CA . LEU A 1 197 ? -14.816 -0.862 11.553 1.00 90.12 197 LEU A CA 1
ATOM 1559 C C . LEU A 1 197 ? -14.095 0.024 12.569 1.00 90.12 197 LEU A C 1
ATOM 1561 O O . LEU A 1 197 ? -13.967 1.232 12.373 1.00 90.12 197 LEU A O 1
ATOM 1565 N N . ALA A 1 198 ? -13.611 -0.568 13.663 1.00 89.75 198 ALA A N 1
ATOM 1566 C CA . ALA A 1 198 ? -12.780 0.143 14.621 1.00 89.75 198 ALA A CA 1
ATOM 1567 C C . ALA A 1 198 ? -11.398 0.428 14.022 1.00 89.75 198 ALA A C 1
ATOM 1569 O O . ALA A 1 198 ? -10.824 1.475 14.289 1.00 89.75 198 ALA A O 1
ATOM 1570 N N . PHE A 1 199 ? -10.863 -0.450 13.185 1.00 93.31 199 PHE A N 1
ATOM 1571 C CA . PHE A 1 199 ? -9.551 -0.308 12.569 1.00 93.31 199 PHE A CA 1
ATOM 1572 C C . PHE A 1 199 ? -9.653 -0.568 11.061 1.00 93.31 199 PHE A C 1
ATOM 1574 O O . PHE A 1 199 ? -9.094 -1.549 10.566 1.00 93.31 199 PHE A O 1
ATOM 1581 N N . PRO A 1 200 ? -10.353 0.295 10.301 1.00 93.31 200 PRO A N 1
ATOM 1582 C CA . PRO A 1 200 ? -10.494 0.101 8.866 1.00 93.31 200 PRO A CA 1
ATOM 1583 C C . PRO A 1 200 ? -9.128 0.063 8.206 1.00 93.31 200 PRO A C 1
ATOM 1585 O O . PRO A 1 200 ? -8.279 0.904 8.507 1.00 93.31 200 PRO A O 1
ATOM 1588 N N . ARG A 1 201 ? -8.914 -0.910 7.315 1.00 93.31 201 ARG A N 1
ATOM 1589 C CA . ARG A 1 201 ? -7.680 -1.043 6.540 1.00 93.31 201 ARG A CA 1
ATOM 1590 C C . ARG A 1 201 ? -7.775 -0.214 5.272 1.00 93.31 201 ARG A C 1
ATOM 1592 O O . ARG A 1 201 ? -8.510 -0.555 4.355 1.00 93.31 201 ARG A O 1
ATOM 1599 N N . ILE A 1 202 ? -6.999 0.861 5.236 1.00 94.12 202 ILE A N 1
ATOM 1600 C CA . ILE A 1 202 ? -6.792 1.680 4.043 1.00 94.12 202 ILE A CA 1
ATOM 1601 C C . ILE A 1 202 ? -5.329 1.599 3.618 1.00 94.12 202 ILE A C 1
ATOM 1603 O O . ILE A 1 202 ? -4.434 1.422 4.448 1.00 94.12 202 ILE A O 1
ATOM 1607 N N . VAL A 1 203 ? -5.075 1.700 2.319 1.00 94.38 203 VAL A N 1
ATOM 1608 C CA . VAL A 1 203 ? -3.742 1.555 1.719 1.00 94.38 203 VAL A CA 1
ATOM 1609 C C . VAL A 1 203 ? -3.353 2.859 1.046 1.00 94.38 203 VAL A C 1
ATOM 1611 O O . VAL A 1 203 ? -4.149 3.415 0.292 1.00 94.38 203 VAL A O 1
ATOM 1614 N N . MET A 1 204 ? -2.133 3.334 1.297 1.00 94.69 204 MET A N 1
ATOM 1615 C CA . MET A 1 204 ? -1.517 4.383 0.485 1.00 94.69 204 MET A CA 1
ATOM 1616 C C . MET A 1 204 ? -0.799 3.691 -0.669 1.00 94.69 204 MET A C 1
ATOM 1618 O O . MET A 1 204 ? 0.360 3.303 -0.547 1.00 94.69 204 MET A O 1
ATOM 1622 N N . ASP A 1 205 ? -1.523 3.457 -1.756 1.00 91.44 205 ASP A N 1
ATOM 1623 C CA . ASP A 1 205 ? -1.023 2.750 -2.933 1.00 91.44 205 ASP A CA 1
ATOM 1624 C C . ASP A 1 205 ? -0.774 3.722 -4.086 1.00 91.44 205 ASP A C 1
ATOM 1626 O O . ASP A 1 205 ? -1.459 4.739 -4.221 1.00 91.44 205 ASP A O 1
ATOM 1630 N N . GLY A 1 206 ? 0.203 3.405 -4.930 1.00 88.00 206 GLY A N 1
ATOM 1631 C CA . GLY A 1 206 ? 0.550 4.234 -6.082 1.00 88.00 206 GLY A CA 1
ATOM 1632 C C . GLY A 1 206 ? 1.237 5.565 -5.753 1.00 88.00 206 GLY A C 1
ATOM 1633 O O . GLY A 1 206 ? 1.427 6.368 -6.664 1.00 88.00 206 GLY A O 1
ATOM 1634 N N . TRP A 1 207 ? 1.631 5.809 -4.497 1.00 91.06 207 TRP A N 1
ATOM 1635 C CA . TRP A 1 207 ? 2.303 7.048 -4.098 1.00 91.06 207 TRP A CA 1
ATOM 1636 C C . TRP A 1 207 ? 3.614 7.222 -4.867 1.00 91.06 207 TRP A C 1
ATOM 1638 O O . TRP A 1 207 ? 4.456 6.327 -4.893 1.00 91.06 207 TRP A O 1
ATOM 1648 N N . CYS A 1 208 ? 3.795 8.375 -5.508 1.00 89.25 208 CYS A N 1
ATOM 1649 C CA . CYS A 1 208 ? 4.954 8.656 -6.353 1.00 89.25 208 CYS A CA 1
ATOM 1650 C C . CYS A 1 208 ? 5.876 9.690 -5.681 1.00 89.25 208 CYS A C 1
ATOM 1652 O O . CYS A 1 208 ? 5.806 10.861 -6.041 1.00 89.25 208 CYS A O 1
ATOM 1654 N N . PRO A 1 209 ? 6.757 9.321 -4.730 1.00 90.94 209 PRO A N 1
ATOM 1655 C CA . PRO A 1 209 ? 7.642 10.286 -4.069 1.00 90.94 209 PRO A CA 1
ATOM 1656 C C . PRO A 1 209 ? 8.627 10.952 -5.030 1.00 90.94 209 PRO A C 1
ATOM 1658 O O . PRO A 1 209 ? 9.057 12.073 -4.796 1.00 90.94 209 PRO A O 1
ATOM 1661 N N . PHE A 1 210 ? 8.984 10.283 -6.127 1.00 91.38 210 PHE A N 1
ATOM 1662 C CA . PHE A 1 210 ? 10.022 10.748 -7.044 1.00 91.38 210 PHE A CA 1
ATOM 1663 C C . PHE A 1 210 ? 9.609 11.930 -7.931 1.00 91.38 210 PHE A C 1
ATOM 1665 O O . PHE A 1 210 ? 10.445 12.435 -8.671 1.00 91.38 210 PHE A O 1
ATOM 1672 N N . ILE A 1 211 ? 8.346 12.368 -7.864 1.00 87.62 211 ILE A N 1
ATOM 1673 C CA . ILE A 1 211 ? 7.877 13.577 -8.559 1.00 87.62 211 ILE A CA 1
ATOM 1674 C C . ILE A 1 211 ? 8.150 14.858 -7.756 1.00 87.62 211 ILE A C 1
ATOM 1676 O O . ILE A 1 211 ? 7.967 15.949 -8.286 1.00 87.62 211 ILE A O 1
ATOM 1680 N N . SER A 1 212 ? 8.534 14.749 -6.476 1.00 88.38 212 SER A N 1
ATOM 1681 C CA . SER A 1 212 ? 8.962 15.911 -5.690 1.00 88.38 212 SER A CA 1
ATOM 1682 C C . SER A 1 212 ? 10.389 16.319 -6.052 1.00 88.38 212 SER A C 1
ATOM 1684 O O . SER A 1 212 ? 11.131 15.543 -6.649 1.00 88.38 212 SER A O 1
ATOM 1686 N N . THR A 1 213 ? 10.814 17.515 -5.649 1.00 88.38 213 THR A N 1
ATOM 1687 C CA . THR A 1 213 ? 12.189 17.986 -5.871 1.00 88.38 213 THR A CA 1
ATOM 1688 C C . THR A 1 213 ? 13.223 17.047 -5.237 1.00 88.38 213 THR A C 1
ATOM 1690 O O . THR A 1 213 ? 14.176 16.621 -5.892 1.00 88.38 213 THR A O 1
ATOM 1693 N N . GLU A 1 214 ? 13.034 16.678 -3.968 1.00 91.25 214 GLU A N 1
ATOM 1694 C CA . GLU A 1 214 ? 13.950 15.803 -3.233 1.00 91.25 214 GLU A CA 1
ATOM 1695 C C . GLU A 1 214 ? 13.903 14.365 -3.764 1.00 91.25 214 GLU A C 1
ATOM 1697 O O . GLU A 1 214 ? 14.940 13.712 -3.911 1.00 91.25 214 GLU A O 1
ATOM 1702 N N . GLY A 1 215 ? 12.705 13.875 -4.093 1.00 91.38 215 GLY A N 1
ATOM 1703 C CA . GLY A 1 215 ? 12.518 12.561 -4.691 1.00 91.38 215 GLY A CA 1
ATOM 1704 C C . GLY A 1 215 ? 13.116 12.475 -6.094 1.00 91.38 215 GLY A C 1
ATOM 1705 O O . GLY A 1 215 ? 13.783 11.496 -6.416 1.00 91.38 215 GLY A O 1
ATOM 1706 N N . GLY A 1 216 ? 12.962 13.513 -6.910 1.00 91.31 216 GLY A N 1
ATOM 1707 C CA . GLY A 1 216 ? 13.556 13.608 -8.240 1.00 91.31 216 GLY A CA 1
ATOM 1708 C C . GLY A 1 216 ? 15.082 13.561 -8.182 1.00 91.31 216 GLY A C 1
ATOM 1709 O O . GLY A 1 216 ? 15.705 12.809 -8.932 1.00 91.31 216 GLY A O 1
ATOM 1710 N N . ALA A 1 217 ? 15.696 14.267 -7.225 1.00 92.00 217 ALA A N 1
ATOM 1711 C CA . ALA A 1 217 ? 17.139 14.194 -6.988 1.00 92.00 217 ALA A CA 1
ATOM 1712 C C . ALA A 1 217 ? 17.595 12.782 -6.569 1.00 92.00 217 ALA A C 1
ATOM 1714 O O . ALA A 1 217 ? 18.612 12.279 -7.058 1.00 92.00 217 ALA A O 1
ATOM 1715 N N . LEU A 1 218 ? 16.824 12.114 -5.704 1.00 92.75 218 LEU A N 1
ATOM 1716 C CA . LEU A 1 218 ? 17.077 10.727 -5.310 1.00 92.75 218 LEU A CA 1
ATOM 1717 C C . LEU A 1 218 ? 16.987 9.772 -6.511 1.00 92.75 218 LEU A C 1
ATOM 1719 O O . LEU A 1 218 ? 17.865 8.924 -6.693 1.00 92.75 218 LEU A O 1
ATOM 1723 N N . LEU A 1 219 ? 15.961 9.928 -7.355 1.00 90.81 219 LEU A N 1
ATOM 1724 C CA . LEU A 1 219 ? 15.780 9.123 -8.560 1.00 90.81 219 LEU A CA 1
ATOM 1725 C C . LEU A 1 219 ? 16.918 9.355 -9.552 1.00 90.81 219 LEU A C 1
ATOM 1727 O O . LEU A 1 219 ? 17.511 8.391 -10.027 1.00 90.81 219 LEU A O 1
ATOM 1731 N N . ALA A 1 220 ? 17.269 10.610 -9.834 1.00 89.44 220 ALA A N 1
ATOM 1732 C CA . ALA A 1 220 ? 18.349 10.962 -10.754 1.00 89.44 220 ALA A CA 1
ATOM 1733 C C . ALA A 1 220 ? 19.677 10.289 -10.370 1.00 89.44 220 ALA A C 1
ATOM 1735 O O . ALA A 1 220 ? 20.422 9.846 -11.246 1.00 89.44 220 ALA A O 1
ATOM 1736 N N . LYS A 1 221 ? 19.933 10.144 -9.065 1.00 91.06 221 LYS A N 1
ATOM 1737 C CA . LYS A 1 221 ? 21.117 9.466 -8.535 1.00 91.06 221 LYS A CA 1
ATOM 1738 C C . LYS A 1 221 ? 21.074 7.940 -8.690 1.00 91.06 221 LYS A C 1
ATOM 1740 O O . LYS A 1 221 ? 22.113 7.346 -8.956 1.00 91.06 221 LYS A O 1
ATOM 1745 N N . HIS A 1 222 ? 19.909 7.307 -8.527 1.00 89.94 222 HIS A N 1
ATOM 1746 C CA . HIS A 1 222 ? 19.815 5.851 -8.334 1.00 89.94 222 HIS A CA 1
ATOM 1747 C C . HIS A 1 222 ? 19.008 5.080 -9.388 1.00 89.94 222 HIS A C 1
ATOM 1749 O O . HIS A 1 222 ? 19.013 3.853 -9.356 1.00 89.94 222 HIS A O 1
ATOM 1755 N N . TRP A 1 223 ? 18.328 5.726 -10.339 1.00 85.12 223 TRP A N 1
ATOM 1756 C CA . TRP A 1 223 ? 17.352 5.057 -11.218 1.00 85.12 223 TRP A CA 1
ATOM 1757 C C . TRP A 1 223 ? 17.903 3.849 -11.995 1.00 85.12 223 TRP A C 1
ATOM 1759 O O . TRP A 1 223 ? 17.192 2.861 -12.192 1.00 85.12 223 TRP A O 1
ATOM 1769 N N . ARG A 1 224 ? 19.185 3.881 -12.385 1.00 81.50 224 ARG A N 1
ATOM 1770 C CA . ARG A 1 224 ? 19.860 2.751 -13.052 1.00 81.50 224 ARG A CA 1
ATOM 1771 C C . ARG A 1 224 ? 19.983 1.529 -12.143 1.00 81.50 224 ARG A C 1
ATOM 1773 O O . ARG A 1 224 ? 19.837 0.405 -12.604 1.00 81.50 224 ARG A O 1
ATOM 1780 N N . GLU A 1 225 ? 20.201 1.757 -10.854 1.00 84.38 225 GLU A N 1
ATOM 1781 C CA . GLU A 1 225 ? 20.349 0.729 -9.816 1.00 84.38 225 GLU A CA 1
ATOM 1782 C C . GLU A 1 225 ? 18.991 0.214 -9.305 1.00 84.38 225 GLU A C 1
ATOM 1784 O O . GLU A 1 225 ? 18.917 -0.844 -8.679 1.00 84.38 225 GLU A O 1
ATOM 1789 N N . LEU A 1 226 ? 17.899 0.941 -9.578 1.00 82.62 226 LEU A N 1
ATOM 1790 C CA . LEU A 1 226 ? 16.535 0.502 -9.262 1.00 82.62 226 LEU A CA 1
ATOM 1791 C C . LEU A 1 226 ? 16.010 -0.567 -10.227 1.00 82.62 226 LEU A C 1
ATOM 1793 O O . LEU A 1 226 ? 15.056 -1.273 -9.900 1.00 82.62 226 LEU A O 1
ATOM 1797 N N . THR A 1 227 ? 16.623 -0.698 -11.403 1.00 78.50 227 THR A N 1
ATOM 1798 C CA . THR A 1 227 ? 16.226 -1.686 -12.408 1.00 78.50 227 THR A CA 1
ATOM 1799 C C . THR A 1 227 ? 16.677 -3.092 -11.981 1.00 78.50 227 THR A C 1
ATOM 1801 O O . THR A 1 227 ? 17.842 -3.271 -11.623 1.00 78.50 227 THR A O 1
ATOM 1804 N N . PRO A 1 228 ? 15.801 -4.117 -12.005 1.00 75.75 228 PRO A N 1
ATOM 1805 C CA . PRO A 1 228 ? 16.181 -5.474 -11.614 1.00 75.75 228 PRO A CA 1
ATOM 1806 C C . PRO A 1 228 ? 17.304 -6.056 -12.481 1.00 75.75 228 PRO A C 1
ATOM 1808 O O . PRO A 1 228 ? 17.379 -5.809 -13.68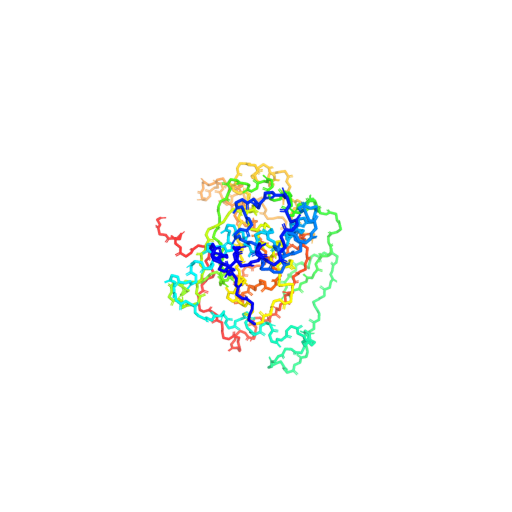6 1.00 75.75 228 PRO A O 1
ATOM 1811 N N . ALA A 1 229 ? 18.153 -6.890 -11.874 1.00 76.69 229 ALA A N 1
ATOM 1812 C CA . ALA A 1 229 ? 19.262 -7.533 -12.572 1.00 76.69 229 ALA A CA 1
ATOM 1813 C C . ALA A 1 229 ? 18.768 -8.363 -13.771 1.00 76.69 229 ALA A C 1
ATOM 1815 O O . ALA A 1 229 ? 17.861 -9.185 -13.636 1.00 76.69 229 ALA A O 1
ATOM 1816 N N . GLY A 1 230 ? 19.388 -8.166 -14.937 1.00 76.00 230 GLY A N 1
ATOM 1817 C CA . GLY A 1 230 ? 19.036 -8.858 -16.183 1.00 76.00 230 GLY A CA 1
ATOM 1818 C C . GLY A 1 230 ? 17.930 -8.184 -17.004 1.00 76.00 230 GLY A C 1
ATOM 1819 O O . GLY A 1 230 ? 17.688 -8.592 -18.139 1.00 76.00 230 GLY A O 1
ATOM 1820 N N . VAL A 1 231 ? 17.286 -7.129 -16.491 1.00 77.94 231 VAL A N 1
ATOM 1821 C CA . VAL A 1 231 ? 16.341 -6.334 -17.284 1.00 77.94 231 VAL A CA 1
ATOM 1822 C C . VAL A 1 231 ? 17.117 -5.432 -18.239 1.00 77.94 231 VAL A C 1
ATOM 1824 O O . VAL A 1 231 ? 18.027 -4.706 -17.844 1.00 77.94 231 VAL A O 1
ATOM 1827 N N . LYS A 1 232 ? 16.753 -5.482 -19.523 1.00 79.50 232 LYS A N 1
ATOM 1828 C CA . LYS A 1 232 ? 17.350 -4.630 -20.551 1.00 79.50 232 LYS A CA 1
ATOM 1829 C C . LYS A 1 232 ? 17.040 -3.161 -20.261 1.00 79.50 232 LYS A C 1
ATOM 1831 O O . LYS A 1 232 ? 15.871 -2.781 -20.226 1.00 79.50 232 LYS A O 1
ATOM 1836 N N . ASP A 1 233 ? 18.082 -2.342 -20.144 1.00 77.81 233 ASP A N 1
ATOM 1837 C CA . ASP A 1 233 ? 17.932 -0.892 -20.050 1.00 77.81 233 ASP A CA 1
ATOM 1838 C C . ASP A 1 233 ? 17.383 -0.335 -21.374 1.00 77.81 233 ASP A C 1
ATOM 1840 O O . ASP A 1 233 ? 18.008 -0.427 -22.436 1.00 77.81 233 ASP A O 1
ATOM 1844 N N . MET A 1 234 ? 16.172 0.210 -21.306 1.00 79.56 234 MET A N 1
ATOM 1845 C CA . MET A 1 234 ? 15.476 0.825 -22.434 1.00 79.56 234 MET A CA 1
ATOM 1846 C C . MET A 1 234 ? 15.499 2.355 -22.360 1.00 79.56 234 MET A C 1
ATOM 1848 O O . MET A 1 234 ? 14.959 3.006 -23.258 1.00 79.56 234 MET A O 1
ATOM 1852 N N . SER A 1 235 ? 16.132 2.945 -21.343 1.00 80.50 235 SER A N 1
ATOM 1853 C CA . SER A 1 235 ? 16.161 4.392 -21.129 1.00 80.50 235 SER A CA 1
ATOM 1854 C C . SER A 1 235 ? 16.687 5.185 -22.321 1.00 80.50 235 SER A C 1
ATOM 1856 O O . SER A 1 235 ? 16.049 6.177 -22.655 1.00 80.50 235 SER A O 1
ATOM 1858 N N . PRO A 1 236 ? 17.728 4.766 -23.075 1.00 83.94 236 PRO A N 1
ATOM 1859 C CA . PRO A 1 236 ? 18.138 5.500 -24.277 1.00 83.94 236 PRO A CA 1
ATOM 1860 C C . PRO A 1 236 ? 17.018 5.626 -25.322 1.00 83.94 236 PRO A C 1
ATOM 1862 O O . PRO A 1 236 ? 16.856 6.671 -25.954 1.00 83.94 236 PRO A O 1
ATOM 1865 N N . LYS A 1 237 ? 16.212 4.569 -25.491 1.00 84.19 237 LYS A N 1
ATOM 1866 C CA . LYS A 1 237 ? 15.067 4.580 -26.409 1.00 84.19 237 LYS A CA 1
ATOM 1867 C C . LYS A 1 237 ? 13.954 5.475 -25.869 1.00 84.19 237 LYS A C 1
ATOM 1869 O O . LYS A 1 237 ? 13.385 6.245 -26.638 1.00 84.19 237 LYS A O 1
ATOM 1874 N N . TRP A 1 238 ? 13.660 5.385 -24.573 1.00 82.06 238 TRP A N 1
ATOM 1875 C CA . TRP A 1 238 ? 12.634 6.207 -23.939 1.00 82.06 238 TRP A CA 1
ATOM 1876 C C . TRP A 1 238 ? 12.991 7.693 -23.941 1.00 82.06 238 TRP A C 1
ATOM 1878 O O . TRP A 1 238 ? 12.171 8.486 -24.385 1.00 82.06 238 TRP A O 1
ATOM 1888 N N . ILE A 1 239 ? 14.220 8.062 -23.569 1.00 84.69 239 ILE A N 1
ATOM 1889 C CA . ILE A 1 239 ? 14.730 9.440 -23.645 1.00 84.69 239 ILE A CA 1
ATOM 1890 C C . ILE A 1 239 ? 14.533 9.986 -25.056 1.00 84.69 239 ILE A C 1
ATOM 1892 O O . ILE A 1 239 ? 13.976 11.067 -25.222 1.00 84.69 239 ILE A O 1
ATOM 1896 N N . LYS A 1 240 ? 14.919 9.224 -26.090 1.00 85.25 240 LYS A N 1
ATOM 1897 C CA . LYS A 1 240 ? 14.724 9.646 -27.481 1.00 85.25 240 LYS A CA 1
ATOM 1898 C C . LYS A 1 240 ? 13.246 9.882 -27.794 1.00 85.25 240 LYS A C 1
ATOM 1900 O O . LYS A 1 240 ? 12.918 10.921 -28.350 1.00 85.25 240 LYS A O 1
ATOM 1905 N N . ILE A 1 241 ? 12.357 8.954 -27.445 1.00 85.25 241 ILE A N 1
ATOM 1906 C CA . ILE A 1 241 ? 10.917 9.092 -27.715 1.00 85.25 241 ILE A CA 1
ATOM 1907 C C . ILE A 1 241 ? 10.336 10.311 -26.979 1.00 85.25 241 ILE A C 1
ATOM 1909 O O . ILE A 1 241 ? 9.692 11.140 -27.612 1.00 85.25 241 ILE A O 1
ATOM 1913 N N . PHE A 1 242 ? 10.599 10.469 -25.681 1.00 82.50 242 PHE A N 1
ATOM 1914 C CA . PHE A 1 242 ? 10.036 11.564 -24.882 1.00 82.50 242 PHE A CA 1
ATOM 1915 C C . PHE A 1 242 ? 10.545 12.942 -25.290 1.00 82.50 242 PHE A C 1
ATOM 1917 O O . PHE A 1 242 ? 9.749 13.869 -25.416 1.00 82.50 242 PHE A O 1
ATOM 1924 N N . THR A 1 243 ? 11.838 13.062 -25.585 1.00 82.50 243 THR A N 1
ATOM 1925 C CA . THR A 1 243 ? 12.425 14.343 -26.000 1.00 82.50 243 THR A CA 1
ATOM 1926 C C . THR A 1 243 ? 12.040 14.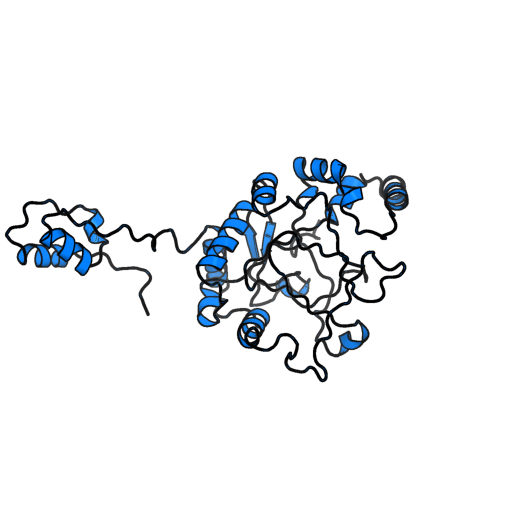737 -27.426 1.00 82.50 243 THR A C 1
ATOM 1928 O O . THR A 1 243 ? 11.866 15.921 -27.692 1.00 82.50 243 THR A O 1
ATOM 1931 N N . THR A 1 244 ? 11.885 13.773 -28.346 1.00 85.50 244 THR A N 1
ATOM 1932 C CA . THR A 1 244 ? 11.632 14.075 -29.771 1.00 85.50 244 THR A CA 1
ATOM 1933 C C . THR A 1 244 ? 10.162 14.045 -30.178 1.00 85.50 244 THR A C 1
ATOM 1935 O O . THR A 1 244 ? 9.776 14.814 -31.050 1.00 85.50 244 THR A O 1
ATOM 1938 N N . VAL A 1 245 ? 9.345 13.170 -29.583 1.00 87.00 245 VAL A N 1
ATOM 1939 C CA . VAL A 1 245 ? 7.929 12.995 -29.957 1.00 87.00 245 VAL A CA 1
ATOM 1940 C C . VAL A 1 245 ? 7.016 13.779 -29.025 1.00 87.00 245 VAL A C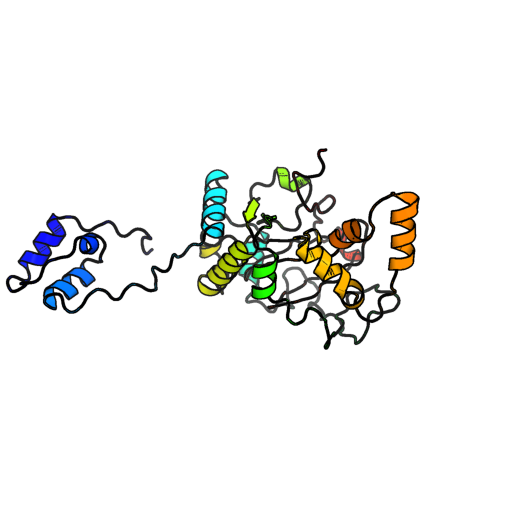 1
ATOM 1942 O O . VAL A 1 245 ? 6.092 14.434 -29.492 1.00 87.00 245 VAL A O 1
ATOM 1945 N N . PHE A 1 246 ? 7.273 13.714 -27.717 1.00 82.81 246 PHE A N 1
ATOM 1946 C CA . PHE A 1 246 ? 6.391 14.305 -26.707 1.00 82.81 246 PHE A CA 1
ATOM 1947 C C . PHE A 1 246 ? 6.863 15.670 -26.201 1.00 82.81 246 PHE A C 1
ATOM 1949 O O . PHE A 1 246 ? 6.094 16.359 -25.540 1.00 82.81 246 PHE A O 1
ATOM 1956 N N . THR A 1 247 ? 8.097 16.088 -26.511 1.00 83.44 247 THR A N 1
ATOM 1957 C CA . THR A 1 247 ? 8.700 17.341 -26.010 1.00 83.44 247 THR A CA 1
ATOM 1958 C C . THR A 1 247 ? 8.610 17.484 -24.483 1.00 83.44 247 THR A C 1
ATOM 1960 O O . THR A 1 247 ? 8.396 18.571 -23.958 1.00 83.44 247 THR A O 1
ATOM 1963 N N . MET A 1 248 ? 8.759 16.367 -23.765 1.00 79.12 248 MET A N 1
ATOM 1964 C CA . MET A 1 248 ? 8.672 16.300 -22.302 1.00 79.12 248 MET A CA 1
ATOM 1965 C C . MET A 1 248 ? 10.024 15.940 -21.690 1.00 79.12 248 MET A C 1
ATOM 1967 O O . MET A 1 248 ? 10.807 15.203 -22.299 1.00 79.12 248 MET A O 1
ATOM 1971 N N . ASP A 1 249 ? 10.265 16.400 -20.458 1.00 81.31 249 ASP A N 1
ATOM 1972 C CA . ASP A 1 249 ? 11.365 15.875 -19.654 1.00 81.31 249 ASP A CA 1
ATOM 1973 C C . ASP A 1 249 ? 11.113 14.385 -19.375 1.00 81.31 249 ASP A C 1
ATOM 1975 O O . ASP A 1 249 ? 10.098 13.983 -18.795 1.00 81.31 249 ASP A O 1
ATOM 1979 N N . PHE A 1 250 ? 12.044 13.550 -19.841 1.00 82.62 250 PHE A N 1
ATOM 1980 C CA . PHE A 1 250 ? 11.988 12.111 -19.634 1.00 82.62 250 PHE A CA 1
ATOM 1981 C C . PHE A 1 250 ? 11.973 11.764 -18.147 1.00 82.62 250 PHE A C 1
ATOM 1983 O O . PHE A 1 250 ? 11.224 10.872 -17.771 1.00 82.62 250 PHE A O 1
ATOM 1990 N N . MET A 1 251 ? 12.774 12.433 -17.312 1.00 82.31 251 MET A N 1
ATOM 1991 C CA . MET A 1 251 ? 12.904 12.088 -15.895 1.00 82.31 251 MET A CA 1
ATOM 1992 C C . MET A 1 251 ? 11.618 12.372 -15.123 1.00 82.31 251 MET A C 1
ATOM 1994 O O . MET A 1 251 ? 11.199 11.521 -14.338 1.00 82.31 251 MET A O 1
ATOM 1998 N N . ASP A 1 252 ? 10.945 13.486 -15.412 1.00 80.44 252 ASP A N 1
ATOM 1999 C CA . ASP A 1 252 ? 9.659 13.834 -14.792 1.00 80.44 252 ASP A CA 1
ATOM 2000 C C . ASP A 1 252 ? 8.569 12.812 -15.127 1.00 80.44 252 ASP A C 1
ATOM 2002 O O . ASP A 1 252 ? 7.776 12.409 -14.271 1.00 80.44 252 ASP A O 1
ATOM 2006 N N . PHE A 1 253 ? 8.526 12.351 -16.380 1.00 82.25 253 PHE A N 1
ATOM 2007 C CA . PHE A 1 253 ? 7.594 11.300 -16.777 1.00 82.25 253 PHE A CA 1
ATOM 2008 C C . PHE A 1 253 ? 8.001 9.937 -16.201 1.00 82.25 253 PHE A C 1
ATOM 2010 O O . PHE A 1 253 ? 7.164 9.187 -15.699 1.00 82.25 253 PHE A O 1
ATOM 2017 N N . PHE A 1 254 ? 9.294 9.623 -16.234 1.00 83.19 254 PHE A N 1
ATOM 2018 C CA . PHE A 1 254 ? 9.848 8.355 -15.775 1.00 83.19 254 PHE A CA 1
ATOM 2019 C C . PHE A 1 254 ? 9.643 8.142 -14.271 1.00 83.19 254 PHE A C 1
ATOM 2021 O O . PHE A 1 254 ? 9.331 7.029 -13.846 1.00 83.19 254 PHE A O 1
ATOM 2028 N N . ALA A 1 255 ? 9.717 9.212 -13.476 1.00 86.69 255 ALA A N 1
ATOM 2029 C CA . ALA A 1 255 ? 9.456 9.192 -12.040 1.00 86.69 255 ALA A CA 1
ATOM 2030 C C . ALA A 1 255 ? 8.082 8.609 -11.674 1.00 86.69 255 ALA A C 1
ATOM 2032 O O . ALA A 1 255 ? 7.951 7.940 -10.649 1.00 86.69 255 ALA A O 1
ATOM 2033 N N . ARG A 1 256 ? 7.072 8.776 -12.538 1.00 86.00 256 ARG A N 1
ATOM 2034 C CA . ARG A 1 256 ? 5.697 8.291 -12.317 1.00 86.00 256 ARG A CA 1
ATOM 2035 C C . ARG A 1 256 ? 5.561 6.766 -12.378 1.00 86.00 256 ARG A C 1
ATOM 2037 O O . ARG A 1 256 ? 4.562 6.223 -11.908 1.00 86.00 256 ARG A O 1
ATOM 2044 N N . PHE A 1 257 ? 6.546 6.057 -12.936 1.00 83.94 257 PHE A N 1
ATOM 2045 C CA . PHE A 1 257 ? 6.560 4.588 -12.943 1.00 83.94 257 PHE A CA 1
ATOM 2046 C C . PHE A 1 257 ? 7.124 3.985 -11.654 1.00 83.94 257 PHE A C 1
ATOM 2048 O O . PHE A 1 257 ? 6.931 2.795 -11.406 1.00 83.94 257 PHE A O 1
ATOM 2055 N N . TYR A 1 258 ? 7.791 4.786 -10.820 1.00 87.50 258 TYR A N 1
ATOM 2056 C CA . TYR A 1 258 ? 8.328 4.343 -9.538 1.00 87.50 258 TYR A CA 1
ATOM 2057 C C . TYR A 1 258 ? 7.336 4.663 -8.424 1.00 87.50 258 TYR A C 1
ATOM 2059 O O . TYR A 1 258 ? 7.395 5.700 -7.765 1.00 87.50 258 TYR A O 1
ATOM 2067 N N . LYS A 1 259 ? 6.399 3.737 -8.236 1.00 90.12 259 LYS A N 1
ATOM 2068 C CA . LYS A 1 259 ? 5.332 3.839 -7.243 1.00 90.12 259 LYS A CA 1
ATOM 2069 C C . LYS A 1 259 ? 5.706 3.117 -5.958 1.00 90.12 259 LYS A C 1
ATOM 2071 O O . LYS A 1 259 ? 6.253 2.013 -5.986 1.00 90.12 259 LYS A O 1
ATOM 2076 N N . LEU A 1 260 ? 5.364 3.728 -4.835 1.00 92.38 260 LEU A N 1
ATOM 2077 C CA . LEU A 1 260 ? 5.446 3.148 -3.508 1.00 92.38 260 LEU A CA 1
ATOM 2078 C C . LEU A 1 260 ? 4.054 2.824 -2.984 1.00 92.38 260 LEU A C 1
ATOM 2080 O O . LEU A 1 260 ? 3.090 3.550 -3.215 1.00 92.38 260 LEU A O 1
ATOM 2084 N N . ALA A 1 261 ? 3.987 1.725 -2.241 1.00 93.62 261 ALA A N 1
ATOM 2085 C CA . ALA A 1 261 ? 2.801 1.324 -1.511 1.00 93.62 261 ALA A CA 1
ATOM 2086 C C . ALA A 1 261 ? 3.151 1.188 -0.029 1.00 93.62 261 ALA A C 1
ATOM 2088 O O . ALA A 1 261 ? 4.049 0.420 0.328 1.00 93.62 261 ALA A O 1
ATOM 2089 N N . LEU A 1 262 ? 2.426 1.904 0.827 1.00 95.06 262 LEU A N 1
ATOM 2090 C CA . LEU A 1 262 ? 2.449 1.715 2.272 1.00 95.06 262 LEU A CA 1
ATOM 2091 C C . LEU A 1 262 ? 1.156 1.003 2.678 1.00 95.06 262 LEU A C 1
ATOM 2093 O O . LEU A 1 262 ? 0.058 1.413 2.302 1.00 95.06 262 LEU A O 1
ATOM 2097 N N . GLY A 1 263 ? 1.308 -0.088 3.428 1.00 94.75 263 GLY A N 1
ATOM 2098 C CA . GLY A 1 263 ? 0.216 -0.938 3.891 1.00 94.75 263 GLY A CA 1
ATOM 2099 C C . GLY A 1 263 ? 0.392 -1.289 5.364 1.00 94.75 263 GLY A C 1
ATOM 2100 O O . GLY A 1 263 ? 1.473 -1.724 5.767 1.00 94.75 263 GLY A O 1
ATOM 2101 N N . ALA A 1 264 ? -0.660 -1.123 6.161 1.00 94.75 264 ALA A N 1
ATOM 2102 C CA . ALA A 1 264 ? -0.733 -1.689 7.504 1.00 94.75 264 ALA A CA 1
ATOM 2103 C C . ALA A 1 264 ? -0.917 -3.224 7.432 1.00 94.75 264 ALA A C 1
ATOM 2105 O O . ALA A 1 264 ? -1.297 -3.762 6.387 1.00 94.75 264 ALA A O 1
ATOM 2106 N N . PRO A 1 265 ? -0.679 -3.978 8.522 1.00 91.69 265 PRO A N 1
ATOM 2107 C CA . PRO A 1 265 ? -1.013 -5.401 8.558 1.00 91.69 265 PRO A CA 1
ATOM 2108 C C . PRO A 1 265 ? -2.481 -5.640 8.184 1.00 91.69 265 PRO A C 1
ATOM 2110 O O . PRO A 1 265 ? -3.368 -4.971 8.708 1.00 91.69 265 PRO A O 1
ATOM 2113 N N . GLY A 1 266 ? -2.739 -6.574 7.268 1.00 90.50 266 GLY A N 1
ATOM 2114 C CA . GLY A 1 266 ? -4.091 -6.854 6.768 1.00 90.50 266 GLY A CA 1
ATOM 2115 C C . GLY A 1 266 ? -4.585 -5.910 5.668 1.00 90.50 266 GLY A C 1
ATOM 2116 O O . GLY A 1 266 ? -5.711 -6.070 5.213 1.00 90.50 266 GLY A O 1
ATOM 2117 N N . SER A 1 267 ? -3.770 -4.954 5.213 1.00 92.56 267 SER A N 1
ATOM 2118 C CA . SER A 1 267 ? -4.037 -4.210 3.980 1.00 92.56 267 SER A CA 1
ATOM 2119 C C . SER A 1 267 ? -4.057 -5.146 2.769 1.00 92.56 267 SER A C 1
ATOM 2121 O O . SER A 1 267 ? -3.144 -5.953 2.582 1.00 92.56 267 SER A O 1
ATOM 2123 N N . ILE A 1 268 ? -5.081 -5.007 1.927 1.00 89.94 268 ILE A N 1
ATOM 2124 C CA . ILE A 1 268 ? -5.305 -5.853 0.752 1.00 89.94 268 ILE A CA 1
ATOM 2125 C C . ILE A 1 268 ? -5.262 -4.982 -0.498 1.00 89.94 268 ILE A C 1
ATOM 2127 O O . ILE A 1 268 ? -5.904 -3.936 -0.558 1.00 89.94 268 ILE A O 1
ATOM 2131 N N . SER A 1 269 ? -4.521 -5.441 -1.507 1.00 88.56 269 SER A N 1
ATOM 2132 C CA . SER A 1 269 ? -4.726 -4.988 -2.881 1.00 88.56 269 SER A CA 1
ATOM 2133 C C . SER A 1 269 ? -5.579 -6.026 -3.596 1.00 88.56 269 SER A C 1
ATOM 2135 O O . SER A 1 269 ? -5.269 -7.218 -3.547 1.00 88.56 269 SER A O 1
ATOM 2137 N N . ARG A 1 270 ? -6.646 -5.567 -4.243 1.00 86.94 270 ARG A N 1
ATOM 2138 C CA . ARG A 1 270 ? -7.571 -6.386 -5.018 1.00 86.94 270 ARG A CA 1
ATOM 2139 C C . ARG A 1 270 ? -6.867 -7.067 -6.180 1.00 86.94 270 ARG A C 1
ATOM 2141 O O . ARG A 1 270 ? -5.824 -6.611 -6.663 1.00 86.94 270 ARG A O 1
ATOM 2148 N N . LEU A 1 271 ? -7.477 -8.154 -6.637 1.00 86.62 271 LEU A N 1
ATOM 2149 C CA . LEU A 1 271 ? -7.081 -8.816 -7.866 1.00 86.62 271 LEU A CA 1
ATOM 2150 C C . LEU A 1 271 ? -7.211 -7.832 -9.033 1.00 86.62 271 LEU A C 1
ATOM 2152 O O . LEU A 1 271 ? -8.245 -7.198 -9.209 1.00 86.62 271 LEU A O 1
ATOM 2156 N N . HIS A 1 272 ? -6.142 -7.687 -9.805 1.00 86.00 272 HIS A N 1
ATOM 2157 C CA . HIS A 1 272 ? -6.106 -6.801 -10.957 1.00 86.00 272 HIS A CA 1
ATOM 2158 C C . HIS A 1 272 ? -5.037 -7.265 -11.939 1.00 86.00 272 HIS A C 1
ATOM 2160 O O . HIS A 1 272 ? -4.118 -8.011 -11.585 1.00 86.00 272 HIS A O 1
ATOM 2166 N N . ARG A 1 273 ? -5.133 -6.765 -13.169 1.00 84.31 273 ARG A N 1
ATOM 2167 C CA . ARG A 1 273 ? -4.050 -6.813 -14.147 1.00 84.31 273 ARG A CA 1
ATOM 2168 C C . ARG A 1 273 ? -3.405 -5.443 -14.274 1.00 84.31 273 ARG A C 1
ATOM 2170 O O . ARG A 1 273 ? -4.064 -4.414 -14.148 1.00 84.31 273 ARG A O 1
ATOM 2177 N N . SER A 1 274 ? -2.120 -5.431 -14.584 1.00 83.19 274 SER A N 1
ATOM 2178 C CA . SER A 1 274 ? -1.428 -4.200 -14.946 1.00 83.19 274 SER A CA 1
ATOM 2179 C C . SER A 1 274 ? -1.992 -3.636 -16.248 1.00 83.19 274 SER A C 1
ATOM 2181 O O . SER A 1 274 ? -2.245 -4.379 -17.203 1.00 83.19 274 SER A O 1
ATOM 2183 N N . ASN A 1 275 ? -2.145 -2.314 -16.308 1.00 81.44 275 ASN A N 1
ATOM 2184 C CA . ASN A 1 275 ? -2.655 -1.635 -17.496 1.00 81.44 275 ASN A CA 1
ATOM 2185 C C . ASN A 1 275 ? -1.823 -1.984 -18.741 1.00 81.44 275 ASN A C 1
ATOM 2187 O O . ASN A 1 275 ? -0.596 -2.106 -18.680 1.00 81.44 275 ASN A O 1
ATOM 2191 N N . ASN A 1 276 ? -2.503 -2.135 -19.881 1.00 81.44 276 ASN A N 1
ATOM 2192 C CA . ASN A 1 276 ? -1.901 -2.417 -21.191 1.00 81.44 276 ASN A CA 1
ATOM 2193 C C . ASN A 1 276 ? -1.023 -3.685 -21.246 1.00 81.44 276 ASN A C 1
ATOM 2195 O O . ASN A 1 276 ? -0.140 -3.785 -22.096 1.00 81.44 276 ASN A O 1
ATOM 2199 N N . GLY A 1 277 ? -1.232 -4.644 -20.337 1.00 76.94 277 GLY A N 1
ATOM 2200 C CA . GLY A 1 277 ? -0.432 -5.872 -20.277 1.00 76.94 277 GLY A CA 1
ATOM 2201 C C . GLY A 1 277 ? 1.024 -5.634 -19.864 1.00 76.94 277 GLY A C 1
ATOM 2202 O O . GLY A 1 277 ? 1.897 -6.438 -20.190 1.00 76.94 277 GLY A O 1
ATOM 2203 N N . ALA A 1 278 ? 1.305 -4.522 -19.179 1.00 82.44 278 ALA A N 1
ATOM 2204 C CA . ALA A 1 278 ? 2.652 -4.181 -18.752 1.00 82.44 278 ALA A CA 1
ATOM 2205 C C . ALA A 1 278 ? 3.210 -5.194 -17.739 1.00 82.44 278 ALA A C 1
ATOM 2207 O O . ALA A 1 278 ? 2.527 -5.624 -16.806 1.00 82.44 278 ALA A O 1
ATOM 2208 N N . HIS A 1 279 ? 4.497 -5.515 -17.874 1.00 85.44 279 HIS A N 1
ATOM 2209 C CA . HIS A 1 279 ? 5.232 -6.199 -16.814 1.00 85.44 279 HIS A CA 1
ATOM 2210 C C . HIS A 1 279 ? 5.423 -5.257 -15.623 1.00 85.44 279 HIS A C 1
ATOM 2212 O O . HIS A 1 279 ? 5.766 -4.088 -15.803 1.00 85.44 279 HIS A O 1
ATOM 2218 N N . VAL A 1 280 ? 5.247 -5.779 -14.409 1.00 86.81 280 VAL A N 1
ATOM 2219 C CA . VAL A 1 280 ? 5.431 -5.023 -13.165 1.00 86.81 280 VAL A CA 1
ATOM 2220 C C . VAL A 1 280 ? 6.483 -5.696 -12.302 1.00 86.81 280 VAL A C 1
ATOM 2222 O O . VAL A 1 280 ? 6.511 -6.918 -12.159 1.00 86.81 280 VAL A O 1
ATOM 2225 N N . TRP A 1 281 ? 7.345 -4.871 -11.717 1.00 87.94 281 TRP A N 1
ATOM 2226 C CA . TRP A 1 281 ? 8.384 -5.293 -10.792 1.00 87.94 281 TRP A CA 1
ATOM 2227 C C . TRP A 1 281 ? 8.037 -4.797 -9.396 1.00 87.94 281 TRP A C 1
ATOM 2229 O O . TRP A 1 281 ? 8.085 -3.600 -9.126 1.00 87.94 281 TRP A O 1
ATOM 2239 N N . HIS A 1 282 ? 7.703 -5.724 -8.502 1.00 90.50 282 HIS A N 1
ATOM 2240 C CA . HIS A 1 282 ? 7.502 -5.408 -7.094 1.00 90.50 282 HIS A CA 1
ATOM 2241 C C . HIS A 1 282 ? 8.797 -5.610 -6.317 1.00 90.50 282 HIS A C 1
ATOM 2243 O O . HIS A 1 282 ? 9.395 -6.686 -6.331 1.00 90.50 282 HIS A O 1
ATOM 2249 N N . ARG A 1 283 ? 9.202 -4.568 -5.594 1.00 89.56 283 ARG A N 1
ATOM 2250 C CA . ARG A 1 283 ? 10.322 -4.604 -4.659 1.00 89.56 283 ARG A CA 1
ATOM 2251 C C . ARG A 1 283 ? 9.771 -4.507 -3.240 1.00 89.56 283 ARG A C 1
ATOM 2253 O O . ARG A 1 283 ? 9.214 -3.477 -2.872 1.00 89.56 283 ARG A O 1
ATOM 2260 N N . GLN A 1 284 ? 9.935 -5.556 -2.435 1.00 91.44 284 GLN A N 1
ATOM 2261 C CA . GLN A 1 284 ? 9.634 -5.459 -1.007 1.00 91.44 284 GLN A CA 1
ATOM 2262 C C . GLN A 1 284 ? 10.768 -4.705 -0.310 1.00 91.44 284 GLN A C 1
ATOM 2264 O O . GLN A 1 284 ? 11.917 -5.139 -0.359 1.00 91.44 284 GLN A O 1
ATOM 2269 N N . ILE A 1 285 ? 10.432 -3.582 0.322 1.00 91.69 285 ILE A N 1
ATOM 2270 C CA . ILE A 1 285 ? 11.386 -2.731 1.042 1.00 91.69 285 ILE A CA 1
ATOM 2271 C C . ILE A 1 285 ? 11.453 -3.132 2.519 1.00 91.69 285 ILE A C 1
ATOM 2273 O O . ILE A 1 285 ? 12.510 -3.487 3.027 1.00 91.69 285 ILE A O 1
ATOM 2277 N N . GLN A 1 286 ? 10.305 -3.131 3.198 1.00 91.25 286 GLN A N 1
ATOM 2278 C CA . GLN A 1 286 ? 10.195 -3.436 4.624 1.00 91.25 286 GLN A CA 1
ATOM 2279 C C . GLN A 1 286 ? 8.933 -4.255 4.898 1.00 91.25 286 GLN A C 1
ATOM 2281 O O . GLN A 1 286 ? 7.903 -4.040 4.266 1.00 91.25 286 GLN A O 1
ATOM 2286 N N . GLY A 1 287 ? 8.993 -5.187 5.852 1.00 91.69 287 GLY A N 1
ATOM 2287 C CA . GLY A 1 287 ? 7.863 -6.048 6.207 1.00 91.69 287 GLY A CA 1
ATOM 2288 C C . GLY A 1 287 ? 7.677 -7.224 5.245 1.00 91.69 287 GLY A C 1
ATOM 2289 O O . GLY A 1 287 ? 8.604 -7.630 4.545 1.00 91.69 287 GLY A O 1
ATOM 2290 N N . ARG A 1 288 ? 6.476 -7.810 5.241 1.00 90.62 288 ARG A N 1
ATOM 2291 C CA . ARG A 1 288 ? 6.131 -8.965 4.402 1.00 90.62 288 ARG A CA 1
ATOM 2292 C C . ARG A 1 288 ? 4.830 -8.697 3.664 1.00 90.62 288 ARG A C 1
ATOM 2294 O O . ARG A 1 288 ? 3.880 -8.194 4.255 1.00 90.62 288 ARG A O 1
ATOM 2301 N N . ARG A 1 289 ? 4.789 -9.092 2.394 1.00 91.31 289 ARG A N 1
ATOM 2302 C CA . ARG A 1 289 ? 3.599 -9.040 1.548 1.00 91.31 289 ARG A CA 1
ATOM 2303 C C . ARG A 1 289 ? 3.388 -10.400 0.905 1.00 91.31 289 ARG A C 1
ATOM 2305 O O . ARG A 1 289 ? 4.328 -10.990 0.377 1.00 91.31 289 ARG A O 1
ATOM 2312 N N . LEU A 1 290 ? 2.159 -10.893 0.982 1.00 89.25 290 LEU A N 1
ATOM 2313 C CA . LEU A 1 290 ? 1.736 -12.109 0.304 1.00 89.25 290 LEU A CA 1
ATOM 2314 C C . LEU A 1 290 ? 1.169 -11.736 -1.067 1.00 89.25 290 LEU A C 1
ATOM 2316 O O . LEU A 1 290 ? 0.389 -10.792 -1.175 1.00 89.25 290 LEU A O 1
ATOM 2320 N N . PHE A 1 291 ? 1.565 -12.477 -2.098 1.00 90.69 291 PHE A N 1
ATOM 2321 C CA . PHE A 1 291 ? 1.056 -12.319 -3.455 1.00 90.69 291 PHE A CA 1
ATOM 2322 C C . PHE A 1 291 ? 0.353 -13.603 -3.879 1.00 90.69 291 PHE A C 1
ATOM 2324 O O . PHE A 1 291 ? 0.927 -14.687 -3.770 1.00 90.69 291 PHE A O 1
ATOM 2331 N N . PHE A 1 292 ? -0.859 -13.459 -4.404 1.00 88.31 292 PHE A N 1
ATOM 2332 C CA . PHE A 1 292 ? -1.537 -14.498 -5.167 1.00 88.31 292 PHE A CA 1
ATOM 2333 C C . PHE A 1 292 ? -1.504 -14.086 -6.632 1.00 88.31 292 PHE A C 1
ATOM 2335 O O . PHE A 1 292 ? -1.889 -12.969 -6.971 1.00 88.31 292 PHE A O 1
ATOM 2342 N N . LEU A 1 293 ? -0.973 -14.962 -7.480 1.00 89.56 293 LEU A N 1
ATOM 2343 C CA . LEU A 1 293 ? -0.786 -14.704 -8.900 1.00 89.56 293 LEU A CA 1
ATOM 2344 C C . LEU A 1 293 ? -1.517 -15.783 -9.676 1.00 89.56 293 LEU A C 1
ATOM 2346 O O . LEU A 1 293 ? -1.306 -16.971 -9.431 1.00 89.56 293 LEU A O 1
ATOM 2350 N N . PHE A 1 294 ? -2.339 -15.347 -10.618 1.00 87.88 294 PHE A N 1
ATOM 2351 C CA . PHE A 1 294 ? -3.098 -16.226 -11.486 1.00 87.88 294 PHE A CA 1
ATOM 2352 C C . PHE A 1 294 ? -2.612 -16.049 -12.924 1.00 87.88 294 PHE A C 1
ATOM 2354 O O . PHE A 1 294 ? -2.306 -14.924 -13.336 1.00 87.88 294 PHE A O 1
ATOM 2361 N N . PRO A 1 295 ? -2.477 -17.141 -13.685 1.00 87.62 295 PRO A N 1
ATOM 2362 C CA . PRO A 1 295 ? -2.081 -17.055 -15.076 1.00 87.62 295 PRO A CA 1
ATOM 2363 C C . PRO A 1 295 ? -3.211 -16.403 -15.905 1.00 87.62 295 PRO A C 1
ATOM 2365 O O . PRO A 1 295 ? -4.385 -16.595 -15.590 1.00 87.62 295 PRO A O 1
ATOM 2368 N N . PRO A 1 296 ? -2.903 -15.658 -16.985 1.00 86.38 296 PRO A N 1
ATOM 2369 C CA . PRO A 1 296 ? -3.923 -14.970 -17.790 1.00 86.38 296 PRO A CA 1
ATOM 2370 C C . PRO A 1 296 ? -4.999 -15.887 -18.391 1.00 86.38 296 PRO A C 1
ATOM 2372 O O . PRO A 1 296 ? -6.073 -15.432 -18.765 1.00 86.38 296 PRO A O 1
ATOM 2375 N N . GLN A 1 297 ? -4.715 -17.185 -18.515 1.00 87.12 297 GLN A N 1
ATOM 2376 C CA . GLN A 1 297 ? -5.670 -18.182 -18.999 1.00 87.12 297 GLN A CA 1
ATOM 2377 C C . GLN A 1 297 ? -6.847 -18.384 -18.034 1.00 87.12 297 GLN A C 1
ATOM 2379 O O . GLN A 1 297 ? -7.923 -18.778 -18.477 1.00 87.12 297 GLN A O 1
ATOM 2384 N N . ASP A 1 298 ? -6.664 -18.076 -16.748 1.00 86.50 298 ASP A N 1
ATOM 2385 C CA . ASP A 1 298 ? -7.688 -18.262 -15.720 1.00 86.50 298 ASP A CA 1
ATOM 2386 C C . ASP A 1 298 ? -8.620 -17.050 -15.588 1.00 86.50 298 ASP A C 1
ATOM 2388 O O . ASP A 1 298 ? -9.593 -17.120 -14.844 1.00 86.50 298 ASP A O 1
ATOM 2392 N N . THR A 1 299 ? -8.384 -15.951 -16.317 1.00 83.62 299 THR A N 1
ATOM 2393 C CA . THR A 1 299 ? -9.149 -14.695 -16.194 1.00 83.62 299 THR A CA 1
ATOM 2394 C C . THR A 1 299 ? -10.665 -14.889 -16.277 1.00 83.62 299 THR A C 1
ATOM 2396 O O . THR A 1 299 ? -11.395 -14.284 -15.496 1.00 83.62 299 THR A O 1
ATOM 2399 N N . ALA A 1 300 ? -11.150 -15.778 -17.151 1.00 83.50 300 ALA A N 1
ATOM 2400 C CA . ALA A 1 300 ? -12.583 -16.065 -17.285 1.00 83.50 300 ALA A CA 1
ATOM 2401 C C . ALA A 1 300 ? -13.225 -16.623 -15.998 1.00 83.50 300 ALA A C 1
ATOM 2403 O O . ALA A 1 300 ? -14.433 -16.503 -15.810 1.00 83.50 300 ALA A O 1
ATOM 2404 N N . ASN A 1 301 ? -12.420 -17.202 -15.105 1.00 82.75 301 ASN A N 1
ATOM 2405 C CA . ASN A 1 301 ? -12.855 -17.783 -13.837 1.00 82.75 301 ASN A CA 1
ATOM 2406 C C . ASN A 1 301 ? -12.688 -16.820 -12.649 1.00 82.75 301 ASN A C 1
ATOM 2408 O O . ASN A 1 301 ? -13.050 -17.169 -11.528 1.00 82.75 301 ASN A O 1
ATOM 2412 N N . LEU A 1 302 ? -12.109 -15.634 -12.865 1.00 78.44 302 LEU A N 1
ATOM 2413 C CA . LEU A 1 302 ? -11.610 -14.771 -11.792 1.00 78.44 302 LEU A CA 1
ATOM 2414 C C . LEU A 1 302 ? -12.483 -13.554 -11.473 1.00 78.44 302 LEU A C 1
ATOM 2416 O O . LEU A 1 302 ? -12.027 -12.696 -10.724 1.00 78.44 302 LEU A O 1
ATOM 2420 N N . ALA A 1 303 ? -13.719 -13.489 -11.986 1.00 71.06 303 ALA A N 1
ATOM 2421 C CA . ALA A 1 303 ? -14.633 -12.356 -11.782 1.00 71.06 303 ALA A CA 1
ATOM 2422 C C . ALA A 1 303 ? -13.894 -11.004 -11.900 1.00 71.06 303 ALA A C 1
ATOM 2424 O O . ALA A 1 303 ? -13.887 -10.207 -10.964 1.00 71.06 303 ALA A O 1
ATOM 2425 N N . GLU A 1 304 ? -13.176 -10.824 -13.020 1.00 64.81 304 GLU A N 1
ATOM 2426 C CA . GLU A 1 304 ? -12.284 -9.682 -13.248 1.00 64.81 304 GLU A CA 1
ATOM 2427 C C . GLU A 1 304 ? -13.029 -8.357 -13.022 1.00 64.81 304 GLU A C 1
ATOM 2429 O O . GLU A 1 304 ? -14.146 -8.176 -13.505 1.00 64.81 304 GLU A O 1
ATOM 2434 N N . GLU A 1 305 ? -12.402 -7.430 -12.293 1.00 65.75 305 GLU A N 1
ATOM 2435 C CA . GLU A 1 305 ? -12.897 -6.058 -12.175 1.00 65.75 305 GLU A CA 1
ATOM 2436 C C . GLU A 1 305 ? -12.885 -5.421 -13.576 1.00 65.75 305 GLU A C 1
ATOM 2438 O O . GLU A 1 305 ? -11.840 -5.359 -14.231 1.00 65.75 305 GLU A O 1
ATOM 2443 N N . GLU A 1 306 ? -14.047 -4.982 -14.066 1.00 60.84 306 GLU A N 1
ATOM 2444 C CA . GLU A 1 306 ? -14.152 -4.360 -15.387 1.00 60.84 306 GLU A CA 1
ATOM 2445 C C . GLU A 1 306 ? -13.380 -3.027 -15.427 1.00 60.84 306 GLU A C 1
ATOM 2447 O O . GLU A 1 306 ? -13.483 -2.198 -14.526 1.00 60.84 306 GLU A O 1
ATOM 2452 N N . GLY A 1 307 ? -12.620 -2.790 -16.502 1.00 63.25 307 GLY A N 1
ATOM 2453 C CA . GLY A 1 307 ? -11.934 -1.515 -16.745 1.00 63.25 307 GLY A CA 1
ATOM 2454 C C . GLY A 1 307 ? -10.445 -1.484 -16.381 1.00 63.25 307 GLY A C 1
ATOM 2455 O O . GLY A 1 307 ? -9.824 -2.493 -16.043 1.00 63.25 307 GLY A O 1
ATOM 2456 N N . ALA A 1 308 ? -9.830 -0.312 -16.550 1.00 65.00 308 ALA A N 1
ATOM 2457 C CA . ALA A 1 308 ? -8.427 -0.085 -16.212 1.00 65.00 308 ALA A CA 1
ATOM 2458 C C . ALA A 1 308 ? -8.283 0.348 -14.748 1.00 65.00 308 ALA A C 1
ATOM 2460 O O . ALA A 1 308 ? -9.138 1.052 -14.206 1.00 65.00 308 ALA A O 1
ATOM 2461 N N . ALA A 1 309 ? -7.168 -0.030 -14.120 1.00 68.94 309 ALA A N 1
ATOM 2462 C CA . ALA A 1 309 ? -6.809 0.530 -12.826 1.00 68.94 309 ALA A CA 1
ATOM 2463 C C . ALA A 1 309 ? -6.469 2.018 -13.003 1.00 68.94 309 ALA A C 1
ATOM 2465 O O . ALA A 1 309 ? -5.701 2.384 -13.899 1.00 68.94 309 ALA A O 1
ATOM 2466 N N . VAL A 1 310 ? -7.016 2.869 -12.141 1.00 71.44 310 VAL A N 1
ATOM 2467 C CA . VAL A 1 310 ? -6.790 4.315 -12.135 1.00 71.44 310 VAL A CA 1
ATOM 2468 C C . VAL A 1 310 ? -6.081 4.728 -10.850 1.00 71.44 310 VAL A C 1
ATOM 2470 O O . VAL A 1 310 ? -6.446 4.317 -9.751 1.00 71.44 310 VAL A O 1
ATOM 2473 N N . ASP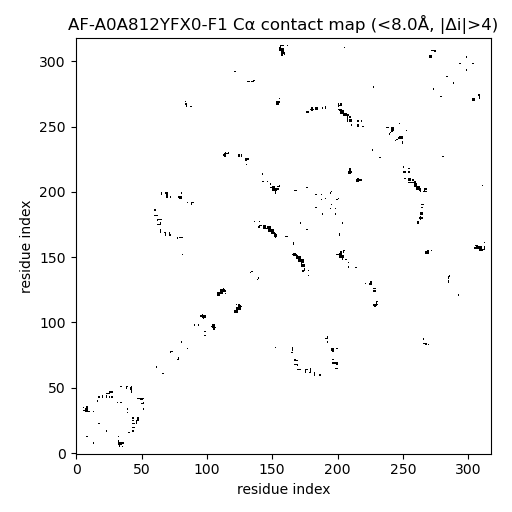 A 1 311 ? -5.052 5.563 -10.983 1.00 57.62 311 ASP A N 1
ATOM 2474 C CA . ASP A 1 311 ? -4.275 6.046 -9.833 1.00 57.62 311 ASP A CA 1
ATOM 2475 C C . ASP A 1 311 ? -5.063 7.070 -8.995 1.00 57.62 311 ASP A C 1
ATOM 2477 O O . ASP A 1 311 ? -4.893 7.145 -7.775 1.00 57.62 311 ASP A O 1
ATOM 2481 N N . HIS A 1 312 ? -5.965 7.821 -9.643 1.00 54.72 312 HIS A N 1
ATOM 2482 C CA . HIS A 1 312 ? -6.889 8.773 -9.026 1.00 54.72 312 HIS A CA 1
ATOM 2483 C C . HIS A 1 312 ? -8.247 8.745 -9.729 1.00 54.72 312 HIS A C 1
ATOM 2485 O O . HIS A 1 312 ? -8.341 8.974 -10.933 1.00 54.72 312 HIS A O 1
ATOM 2491 N N . LEU A 1 313 ? -9.318 8.533 -8.961 1.00 47.53 313 LEU A N 1
ATOM 2492 C CA . LEU A 1 313 ? -10.688 8.551 -9.483 1.00 47.53 313 LEU A CA 1
ATOM 2493 C C . LEU A 1 313 ? -11.172 9.959 -9.855 1.00 47.53 313 LEU A C 1
ATOM 2495 O O . LEU A 1 313 ? -12.155 10.075 -10.586 1.00 47.53 313 LEU A O 1
ATOM 2499 N N . GLU A 1 314 ? -10.489 11.004 -9.385 1.00 44.12 314 GLU A N 1
ATOM 2500 C CA . GLU A 1 314 ? -10.811 12.417 -9.632 1.00 44.12 314 GLU A CA 1
ATOM 2501 C C . GLU A 1 314 ? -9.886 13.079 -10.677 1.00 44.12 314 GLU A C 1
ATOM 2503 O O . GLU A 1 314 ? -10.099 14.231 -11.028 1.00 44.12 314 GLU A O 1
ATOM 2508 N N . GLY A 1 315 ? -8.885 12.365 -11.217 1.00 34.81 315 GLY A N 1
ATOM 2509 C CA . GLY A 1 315 ? -7.710 12.981 -11.859 1.00 34.81 315 GLY A CA 1
ATOM 2510 C C . GLY A 1 315 ? -7.453 12.674 -13.340 1.00 34.81 315 GLY A C 1
ATOM 2511 O O . GLY A 1 315 ? -6.297 12.645 -13.743 1.00 34.81 315 GLY A O 1
ATOM 2512 N N . PHE A 1 316 ? -8.489 12.444 -14.149 1.00 28.20 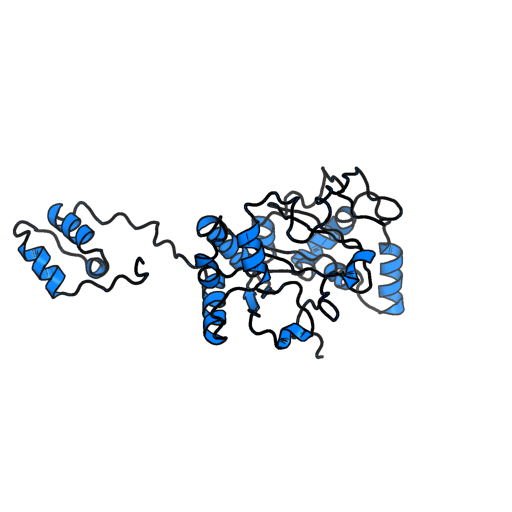316 PHE A N 1
ATOM 2513 C CA . PHE A 1 316 ? -8.408 12.549 -15.621 1.00 28.20 316 PHE A CA 1
ATOM 2514 C C . PHE A 1 316 ? -9.580 13.386 -16.146 1.00 28.20 316 PHE A C 1
ATOM 2516 O O . PHE A 1 316 ? -10.345 12.975 -17.015 1.00 28.20 316 PHE A O 1
ATOM 2523 N N . GLY A 1 317 ? -9.763 14.544 -15.523 1.00 29.73 317 GLY A N 1
ATOM 2524 C CA . GLY A 1 317 ? -10.734 15.550 -15.916 1.00 29.73 317 GLY A CA 1
ATOM 2525 C C . GLY A 1 317 ? -10.098 16.925 -15.833 1.00 29.73 317 GLY A C 1
ATOM 2526 O O . GLY A 1 317 ? -10.518 17.707 -14.996 1.00 29.73 317 GLY A O 1
ATOM 2527 N N . GLU A 1 318 ? -9.052 17.137 -16.633 1.00 26.03 318 GLU A N 1
ATOM 2528 C CA . GLU A 1 318 ? -8.673 18.391 -17.307 1.00 26.03 318 GLU A CA 1
ATOM 2529 C C . GLU A 1 318 ? -7.531 18.111 -18.296 1.00 26.03 318 GLU A C 1
ATOM 2531 O O . GLU A 1 318 ? -6.559 17.420 -17.909 1.00 26.03 318 GLU A O 1
#

Sequence (318 aa):
MDNLLATPLEKAEIDELLSLFPDFTGTVPEEARFWKKSDLELFIASNGQLKPKENEAAKSKSCPLLSRARQRLAELKIGEASAEYLSWTRHRQRALQQLPGLEKPCSPVQTAAQAPAVPKVPVVVSAKDWCGSSWDMDFWKALGHNMWWTCRSRSPAFEHDRKAADRVDVEASPPEYIEYARLLHSMDPDCLEDNALAFPRIVMDGWCPFISTEGGALLAKHWRELTPAGVKDMSPKWIKIFTTVFTMDFMDFFARFYKLALGAPGSISRLHRSNNGAHVWHRQIQGRRLFFLFPPQDTANLAEEEGAAVDHLEGFGE

pLDDT: mean 82.74, std 13.13, range [26.03, 96.44]

Solvent-accessible surface area (backbone atoms only — not comparable to full-atom values): 19901 Å² total; per-residue (Å²): 138,80,72,95,65,78,77,60,54,49,69,68,59,54,53,52,54,48,66,75,44,81,84,50,82,58,80,85,57,83,71,54,36,72,45,54,73,68,44,48,49,48,16,49,76,46,52,63,70,42,65,67,74,79,57,72,84,65,61,60,99,59,46,75,52,51,50,50,50,46,49,48,33,58,75,66,66,47,86,66,67,51,69,68,53,53,51,46,52,74,46,67,86,47,64,87,40,66,55,89,92,56,95,61,66,65,76,82,73,53,76,37,79,47,49,60,95,70,75,85,63,81,69,44,61,63,71,91,86,46,86,60,75,76,56,38,71,68,48,46,27,67,74,30,59,90,43,74,45,63,23,23,45,55,28,75,35,38,76,69,52,83,73,46,79,70,63,46,78,43,74,39,28,48,46,48,48,51,51,39,29,52,49,42,45,72,76,42,67,76,45,48,73,93,40,32,72,83,56,64,57,46,27,39,55,68,42,46,61,30,71,40,76,70,29,34,54,53,41,74,74,39,53,81,66,69,52,62,57,65,61,80,86,53,59,74,61,48,42,51,48,28,52,72,76,66,72,41,65,44,65,70,59,53,26,66,75,52,56,44,70,52,64,32,74,76,44,64,70,59,86,78,73,57,66,93,76,49,89,81,85,87,78,89,76,71,90,87,83,90,84,89,85,77,63,81,86,51,48,90,79,57,78,66,70,74,76,56,70,38,95,50,98,82,71,88,78,128

Radius of gyration: 26.02 Å; Cα contacts (8 Å, |Δi|>4): 375; chains: 1; bounding box: 46×46×88 Å

Foldseek 3Di:
DDDPQDQFADPVLLVVLCVVQVVQPADDDPCCSRPDSVQSNVCSVVSNPRHPDPPPVPPDLDFPQLVLQLVQCVVLVPPAADPLLVQCLVPVPDDQQDRPPDPGGDDDAEEDCFQPLDCQDDYHHDDPDFPCLVVDLVVQCVLFVPPKAKWWLAPLDFLVCVPPSNIGIDIDTSNRLVVLLVSCCVPPVSSHRVCCSVNPWTKRWLDQSCLDPSNVVVCVVCVVRVDTHPDDDCVVVQCCCCCPPVVDDSSNVVSSLDIDMDTHNSHDHDDAAAPPNDDDDDDDRDDDDDDDDDNPVCVVVRPYDPGHRDRDNVPPDD